Protein AF-A4A8K7-F1 (afdb_monomer_lite)

Organism: NCBI:txid314285

Structure (mmCIF, N/CA/C/O backbone):
data_AF-A4A8K7-F1
#
_entry.id   AF-A4A8K7-F1
#
loop_
_atom_site.group_PDB
_atom_site.id
_atom_site.type_symbol
_atom_site.label_atom_id
_atom_site.label_alt_id
_atom_site.label_comp_id
_atom_site.label_asym_id
_atom_site.label_entity_id
_atom_site.label_seq_id
_atom_site.pdbx_PDB_ins_code
_atom_site.Cartn_x
_atom_site.Cartn_y
_atom_site.Cartn_z
_atom_site.occupancy
_atom_site.B_iso_or_equiv
_atom_site.auth_seq_id
_atom_site.auth_comp_id
_atom_site.auth_asym_id
_atom_site.auth_atom_id
_atom_site.pdbx_PDB_model_num
ATOM 1 N N . MET A 1 1 ? -56.439 14.552 58.266 1.00 41.25 1 MET A N 1
ATOM 2 C CA . MET A 1 1 ? -55.260 13.662 58.185 1.00 41.25 1 MET A CA 1
ATOM 3 C C . MET A 1 1 ? -55.023 13.339 56.718 1.00 41.25 1 MET A C 1
ATOM 5 O O . MET A 1 1 ? -55.817 12.608 56.143 1.00 41.25 1 MET A O 1
ATOM 9 N N . ALA A 1 2 ? -54.026 13.965 56.089 1.00 43.59 2 ALA A N 1
ATOM 10 C CA . ALA A 1 2 ? -53.735 13.805 54.664 1.00 43.59 2 ALA A CA 1
ATOM 11 C C . ALA A 1 2 ? -52.430 13.012 54.497 1.00 43.59 2 ALA A C 1
ATOM 13 O O . ALA A 1 2 ? -51.385 13.433 54.987 1.00 43.59 2 ALA A O 1
ATOM 14 N N . ASN A 1 3 ? -52.514 11.851 53.843 1.00 47.25 3 ASN A N 1
ATOM 15 C CA . ASN A 1 3 ? -51.380 10.969 53.574 1.00 47.25 3 ASN A CA 1
ATOM 16 C C . ASN A 1 3 ? -50.690 11.386 52.268 1.00 47.25 3 ASN A C 1
ATOM 18 O O . ASN A 1 3 ? -51.244 11.218 51.182 1.00 47.25 3 ASN A O 1
ATOM 22 N N . LEU A 1 4 ? -49.475 11.924 52.384 1.00 50.50 4 LEU A N 1
ATOM 23 C CA . LEU A 1 4 ? -48.641 12.357 51.265 1.00 50.50 4 LEU A CA 1
ATOM 24 C C . LEU A 1 4 ? -47.846 11.157 50.716 1.00 50.50 4 LEU A C 1
ATOM 26 O O . LEU A 1 4 ? -46.855 10.729 51.309 1.00 50.50 4 LEU A O 1
ATOM 30 N N . LYS A 1 5 ? -48.291 10.593 49.587 1.00 54.66 5 LYS A N 1
ATOM 31 C CA . LYS A 1 5 ? -47.569 9.541 48.853 1.00 54.66 5 LYS A CA 1
ATOM 32 C C . LYS A 1 5 ? -46.371 10.161 48.125 1.00 54.66 5 LYS A C 1
ATOM 34 O O . LYS A 1 5 ? -46.551 10.965 47.217 1.00 54.66 5 LYS A O 1
ATOM 39 N N . LYS A 1 6 ? -45.151 9.793 48.524 1.00 53.41 6 LYS A N 1
ATOM 40 C CA . LYS A 1 6 ? -43.908 10.208 47.854 1.00 53.41 6 LYS A CA 1
ATOM 41 C C . LYS A 1 6 ? -43.631 9.279 46.666 1.00 53.41 6 LYS A C 1
ATOM 43 O O . LYS A 1 6 ? -43.254 8.128 46.866 1.00 53.41 6 LYS A O 1
ATOM 48 N N . CYS A 1 7 ? -43.822 9.774 45.445 1.00 50.28 7 CYS A N 1
ATOM 49 C CA . CYS A 1 7 ? -43.337 9.132 44.222 1.00 50.28 7 CYS A CA 1
ATOM 50 C C . CYS A 1 7 ? -41.832 9.396 44.077 1.00 50.28 7 CYS A C 1
ATOM 52 O O . CYS A 1 7 ? -41.423 10.537 43.879 1.00 50.28 7 CYS A O 1
ATOM 54 N N . PHE A 1 8 ? -41.013 8.350 44.175 1.00 51.91 8 PHE A N 1
ATOM 55 C CA . PHE A 1 8 ? -39.606 8.405 43.781 1.00 51.91 8 PHE A CA 1
ATOM 56 C C . PHE A 1 8 ? -39.512 8.258 42.259 1.00 51.91 8 PHE A C 1
ATOM 58 O O . PHE A 1 8 ? -39.829 7.204 41.711 1.00 51.91 8 PHE A O 1
ATOM 65 N N . ILE A 1 9 ? -39.086 9.324 41.582 1.00 52.59 9 ILE A N 1
ATOM 66 C CA . ILE A 1 9 ? -38.720 9.303 40.164 1.00 52.59 9 ILE A CA 1
ATOM 67 C C . ILE A 1 9 ? -37.257 8.854 40.097 1.00 52.59 9 ILE A C 1
ATOM 69 O O . ILE A 1 9 ? -36.359 9.588 40.502 1.00 52.59 9 ILE A O 1
ATOM 73 N N . ALA A 1 10 ? -37.018 7.627 39.635 1.00 52.53 10 ALA A N 1
ATOM 74 C CA . ALA A 1 10 ? -35.676 7.133 39.350 1.00 52.53 10 ALA A CA 1
ATOM 75 C C . ALA A 1 10 ? -35.233 7.672 37.981 1.00 52.53 10 ALA A C 1
ATOM 77 O O . ALA A 1 10 ? -35.655 7.169 36.942 1.00 52.53 10 ALA A O 1
ATOM 78 N N . GLY A 1 11 ? -34.415 8.725 37.987 1.00 52.91 11 GLY A N 1
ATOM 79 C CA . GLY A 1 11 ? -33.759 9.237 36.786 1.00 52.91 11 GLY A CA 1
ATOM 80 C C . GLY A 1 11 ? -32.643 8.290 36.350 1.00 52.91 11 GLY A C 1
ATOM 81 O O . GLY A 1 11 ? -31.626 8.174 37.031 1.00 52.91 11 GLY A O 1
ATOM 82 N N . ALA A 1 12 ? -32.838 7.597 35.231 1.00 57.53 12 ALA A N 1
ATOM 83 C CA . ALA A 1 12 ? -31.783 6.839 34.577 1.00 57.53 12 ALA A CA 1
ATOM 84 C C . ALA A 1 12 ? -30.870 7.819 33.823 1.00 57.53 12 ALA A C 1
ATOM 86 O O . ALA A 1 12 ? -31.235 8.328 32.766 1.00 57.53 12 ALA A O 1
ATOM 87 N N . CYS A 1 13 ? -29.690 8.107 34.376 1.00 53.81 13 CYS A N 1
ATOM 88 C CA . CYS A 1 13 ? -28.628 8.779 33.632 1.00 53.81 13 CYS A CA 1
ATOM 89 C C . CYS A 1 13 ? -28.093 7.813 32.568 1.00 53.81 13 CYS A C 1
ATOM 91 O O . CYS A 1 13 ? -27.304 6.920 32.878 1.00 53.81 13 CYS A O 1
ATOM 93 N N . ALA A 1 14 ? -28.531 7.983 31.322 1.00 51.81 14 ALA A N 1
ATOM 94 C CA . ALA A 1 14 ? -27.892 7.372 30.166 1.00 51.81 14 ALA A CA 1
ATOM 95 C C . ALA A 1 14 ? -26.539 8.063 29.949 1.00 51.81 14 ALA A C 1
ATOM 97 O O . ALA A 1 14 ? -26.458 9.130 29.345 1.00 51.81 14 ALA A O 1
ATOM 98 N N . VAL A 1 15 ? -25.473 7.484 30.500 1.00 57.94 15 VAL A N 1
ATOM 99 C CA . VAL A 1 15 ? -24.105 7.867 30.145 1.00 57.94 15 VAL A CA 1
ATOM 100 C C . VAL A 1 15 ? -23.829 7.235 28.786 1.00 57.94 15 VAL A C 1
ATOM 102 O O . VAL A 1 15 ? -23.498 6.054 28.702 1.00 57.94 15 VAL A O 1
ATOM 105 N N . ALA A 1 16 ? -24.039 8.001 27.717 1.00 51.84 16 ALA A N 1
ATOM 106 C CA . ALA A 1 16 ? -23.548 7.646 26.395 1.00 51.84 16 ALA A CA 1
ATOM 107 C C . ALA A 1 16 ? -22.018 7.732 26.444 1.00 51.84 16 ALA A C 1
ATOM 109 O O . ALA A 1 16 ? -21.439 8.813 26.365 1.00 51.84 16 ALA A O 1
ATOM 110 N N . LEU A 1 17 ? -21.367 6.592 26.671 1.00 55.19 17 LEU A N 1
ATOM 111 C CA . LEU A 1 17 ? -19.928 6.465 26.506 1.00 55.19 17 LEU A CA 1
ATOM 112 C C . LEU A 1 17 ? -19.651 6.526 25.003 1.00 55.19 17 LEU A C 1
ATOM 114 O O . LEU A 1 17 ? -19.737 5.520 24.304 1.00 55.19 17 LEU A O 1
ATOM 118 N N . SER A 1 18 ? -19.368 7.725 24.498 1.00 48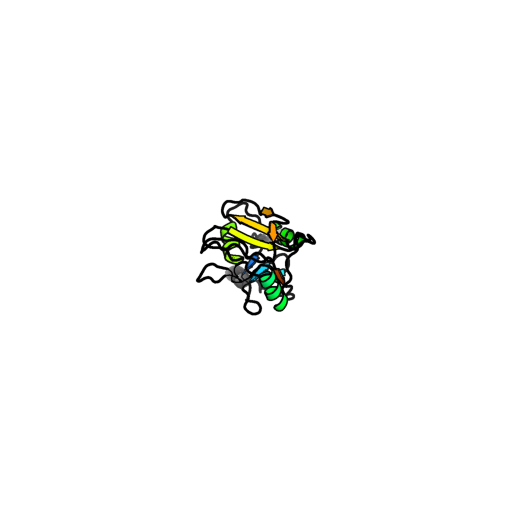.50 18 SER A N 1
ATOM 119 C CA . SER A 1 18 ? -18.718 7.900 23.206 1.00 48.50 18 SER A CA 1
ATOM 120 C C . SER A 1 18 ? -17.276 7.430 23.366 1.00 48.50 18 SER A C 1
ATOM 122 O O . SER A 1 18 ? -16.387 8.212 23.703 1.00 48.50 18 SER A O 1
ATOM 124 N N . PHE A 1 19 ? -17.058 6.127 23.214 1.00 53.38 19 PHE A N 1
ATOM 125 C CA . PHE A 1 19 ? -15.723 5.613 22.961 1.00 53.38 19 PHE A CA 1
ATOM 126 C C . PHE A 1 19 ? -15.304 6.204 21.619 1.00 53.38 19 PHE A C 1
ATOM 128 O O . PHE A 1 19 ? -15.932 5.914 20.602 1.00 53.38 19 PHE A O 1
ATOM 135 N N . GLY A 1 20 ? -14.321 7.106 21.630 1.00 49.19 20 GLY A N 1
ATOM 136 C CA . GLY A 1 20 ? -13.695 7.534 20.389 1.00 49.19 20 GLY A CA 1
ATOM 137 C C . GLY A 1 20 ? -13.163 6.279 19.717 1.00 49.19 20 GLY A C 1
ATOM 138 O O . GLY A 1 20 ? -12.356 5.573 20.323 1.00 49.19 20 GLY A O 1
ATOM 139 N N . GLN A 1 21 ? -13.672 5.959 18.528 1.00 49.88 21 GLN A N 1
ATOM 140 C CA . GLN A 1 21 ? -13.025 4.968 17.684 1.00 49.88 21 GLN A CA 1
ATOM 141 C C . GLN A 1 21 ? -11.588 5.452 17.508 1.00 49.88 21 GLN A C 1
ATOM 143 O O . GLN A 1 21 ? -11.353 6.559 17.022 1.00 49.88 21 GLN A O 1
ATOM 148 N N . ALA A 1 22 ? -10.630 4.666 17.992 1.00 51.88 22 ALA A N 1
ATOM 149 C CA . ALA A 1 22 ? -9.293 4.761 17.451 1.00 51.88 22 ALA A CA 1
ATOM 150 C C . ALA A 1 22 ? -9.459 4.342 15.989 1.00 51.88 22 ALA A C 1
ATOM 152 O O . ALA A 1 22 ? -9.685 3.168 15.720 1.00 51.88 22 ALA A O 1
ATOM 153 N N . ASN A 1 23 ? -9.498 5.318 15.083 1.00 57.47 23 ASN A N 1
ATOM 154 C CA . ASN A 1 23 ? -9.540 5.063 13.650 1.00 57.47 23 ASN A CA 1
ATOM 155 C C . ASN A 1 23 ? -8.148 4.570 13.250 1.00 57.47 23 ASN A C 1
ATOM 157 O O . ASN A 1 23 ? -7.325 5.350 12.778 1.00 57.47 23 ASN A O 1
ATOM 161 N N . ALA A 1 24 ? -7.861 3.296 13.509 1.00 61.19 24 ALA A N 1
ATOM 162 C CA . ALA A 1 24 ? -6.937 2.588 12.648 1.00 61.19 24 ALA A CA 1
ATOM 163 C C . ALA A 1 24 ? -7.692 2.452 11.319 1.00 61.19 24 ALA A C 1
ATOM 165 O O . ALA A 1 24 ? -8.680 1.739 11.250 1.00 61.19 24 ALA A O 1
ATOM 166 N N . GLY A 1 25 ? -7.352 3.269 10.318 1.00 88.75 25 GLY A N 1
ATOM 167 C CA . GLY A 1 25 ? -7.971 3.144 8.990 1.00 88.75 25 GLY A CA 1
ATOM 168 C C . GLY A 1 25 ? -7.565 1.841 8.299 1.00 88.75 25 GLY A C 1
ATOM 169 O O . GLY A 1 25 ? -8.258 1.374 7.405 1.00 88.75 25 GLY A O 1
ATOM 170 N N . ILE A 1 26 ? -6.462 1.247 8.759 1.00 94.62 26 ILE A N 1
ATOM 171 C CA . ILE A 1 26 ? -5.889 0.002 8.268 1.00 94.62 26 ILE A CA 1
ATOM 172 C C . ILE A 1 26 ? -5.461 -0.900 9.428 1.00 94.62 26 ILE A C 1
ATOM 174 O O . ILE A 1 26 ? -5.099 -0.402 10.500 1.00 94.62 26 ILE A O 1
ATOM 178 N N . ILE A 1 27 ? -5.463 -2.209 9.189 1.00 94.25 27 ILE A N 1
ATOM 179 C CA . ILE A 1 27 ? -4.952 -3.250 10.092 1.00 94.25 27 ILE A CA 1
ATOM 180 C C . ILE A 1 27 ? -4.250 -4.346 9.286 1.00 94.25 27 ILE A C 1
ATOM 182 O O . ILE A 1 27 ? -4.633 -4.579 8.142 1.00 94.25 27 ILE A O 1
ATOM 186 N N . ASP A 1 28 ? -3.304 -5.066 9.890 1.00 95.31 28 ASP A N 1
ATOM 187 C CA . ASP A 1 28 ? -2.742 -6.280 9.279 1.00 95.31 28 ASP A CA 1
ATOM 188 C C . ASP A 1 28 ? -3.856 -7.294 8.971 1.00 95.31 28 ASP A C 1
ATOM 190 O O . ASP A 1 28 ? -4.820 -7.454 9.736 1.00 95.31 28 ASP A O 1
ATOM 194 N N . SER A 1 29 ? -3.721 -7.982 7.844 1.00 93.94 29 SER A N 1
ATOM 195 C CA . SER A 1 29 ? -4.661 -8.974 7.324 1.00 93.94 29 SER A CA 1
ATOM 196 C C . SER A 1 29 ? -3.990 -10.347 7.213 1.00 93.94 29 SER A C 1
ATOM 198 O O . SER A 1 29 ? -2.773 -10.473 7.262 1.00 93.94 29 SER A O 1
ATOM 200 N N . ASP A 1 30 ? -4.800 -11.402 7.087 1.00 94.56 30 ASP A N 1
ATOM 201 C CA . ASP A 1 30 ? -4.282 -12.731 6.750 1.00 94.56 30 ASP A CA 1
ATOM 202 C C . ASP A 1 30 ? -3.656 -12.709 5.350 1.00 94.56 30 ASP A C 1
ATOM 204 O O . ASP A 1 30 ? -4.257 -12.152 4.425 1.00 94.56 30 ASP A O 1
ATOM 208 N N . ASP A 1 31 ? -2.534 -13.409 5.174 1.00 95.38 31 ASP A N 1
ATOM 209 C CA . ASP A 1 31 ? -1.899 -13.582 3.869 1.00 95.38 31 ASP A CA 1
ATOM 210 C C . ASP A 1 31 ? -2.873 -14.121 2.811 1.00 95.38 31 ASP A C 1
ATOM 212 O O . ASP A 1 31 ? -3.724 -14.990 3.060 1.00 95.38 31 ASP A O 1
ATOM 216 N N . VAL A 1 32 ? -2.688 -13.661 1.578 1.00 94.31 32 VAL A N 1
ATOM 217 C CA . VAL A 1 32 ? -3.478 -14.072 0.419 1.00 94.31 32 VAL A CA 1
ATOM 218 C C . VAL A 1 32 ? -2.539 -14.727 -0.576 1.00 94.31 32 VAL A C 1
ATOM 220 O O . VAL A 1 32 ? -1.699 -14.076 -1.180 1.00 94.31 32 VAL A O 1
ATOM 223 N N . ASN A 1 33 ? -2.665 -16.046 -0.719 1.00 92.88 33 ASN A N 1
ATOM 224 C CA . ASN A 1 33 ? -1.840 -16.854 -1.623 1.00 92.88 33 ASN A CA 1
ATOM 225 C C . ASN A 1 33 ? -0.318 -16.684 -1.419 1.00 92.88 33 ASN A C 1
ATOM 227 O O . ASN A 1 33 ? 0.465 -16.873 -2.342 1.00 92.88 33 ASN A O 1
ATOM 231 N N . GLY A 1 34 ? 0.103 -16.395 -0.183 1.00 92.38 34 GLY A N 1
ATOM 232 C CA . GLY A 1 34 ? 1.511 -16.214 0.176 1.00 92.38 34 GLY A CA 1
ATOM 233 C C . GLY A 1 34 ? 2.009 -14.771 0.100 1.00 92.38 34 GLY A C 1
ATOM 234 O O . GLY A 1 34 ? 3.189 -14.558 0.350 1.00 92.38 34 GLY A O 1
ATOM 235 N N . PHE A 1 35 ? 1.128 -13.818 -0.210 1.00 94.75 35 PHE A N 1
ATOM 236 C CA . PHE A 1 35 ? 1.391 -12.391 -0.071 1.00 94.75 35 PHE A CA 1
ATOM 237 C C . PHE A 1 35 ? 0.890 -11.873 1.278 1.00 94.75 35 PHE A C 1
ATOM 239 O O . PHE A 1 35 ? -0.269 -12.113 1.627 1.00 94.75 35 PHE A O 1
ATOM 246 N N . GLU A 1 36 ? 1.742 -11.146 1.996 1.00 95.19 36 GLU A N 1
ATOM 247 C CA . GLU A 1 36 ? 1.383 -10.370 3.187 1.00 95.19 36 GLU A CA 1
ATOM 248 C C . GLU A 1 36 ? 0.451 -9.215 2.777 1.00 95.19 36 GLU A C 1
ATOM 250 O O . GLU A 1 36 ? 0.521 -8.696 1.656 1.00 95.19 36 GLU A O 1
ATOM 255 N N . THR A 1 37 ? -0.509 -8.868 3.633 1.00 96.25 37 THR A N 1
ATOM 256 C CA . THR A 1 37 ? -1.544 -7.886 3.286 1.00 96.25 37 THR A CA 1
ATOM 257 C C . THR A 1 37 ? -2.000 -7.078 4.487 1.00 96.25 37 THR A C 1
ATOM 259 O O . THR A 1 37 ? -2.000 -7.566 5.618 1.00 96.25 37 THR A O 1
ATOM 262 N N . PHE A 1 38 ? -2.590 -5.918 4.206 1.00 96.50 38 PHE A N 1
ATOM 263 C CA . PHE A 1 38 ? -3.364 -5.144 5.167 1.00 96.50 38 PHE A CA 1
ATOM 264 C C . PHE A 1 38 ? -4.798 -4.906 4.677 1.00 96.50 38 PHE A C 1
ATOM 266 O O . PHE A 1 38 ? -5.091 -4.838 3.484 1.00 96.50 38 PHE A O 1
ATOM 273 N N . LEU A 1 39 ? -5.742 -4.795 5.608 1.00 95.31 39 LEU A N 1
ATOM 274 C CA . LEU A 1 39 ? -7.137 -4.456 5.340 1.00 95.31 39 LEU A CA 1
ATOM 275 C C . LEU A 1 39 ? -7.352 -2.961 5.564 1.00 95.31 39 LEU A C 1
ATOM 277 O O . LEU A 1 39 ? -7.106 -2.466 6.660 1.00 95.31 39 LEU A O 1
ATOM 281 N N . ASP A 1 40 ? -7.895 -2.272 4.565 1.00 94.88 40 ASP A N 1
ATOM 282 C CA . ASP A 1 40 ? -8.514 -0.959 4.737 1.00 94.88 40 ASP A CA 1
ATOM 283 C C . ASP A 1 40 ? -9.926 -1.143 5.313 1.00 94.88 40 ASP A C 1
ATOM 285 O O . ASP A 1 40 ? -10.844 -1.617 4.636 1.00 94.88 40 ASP A O 1
ATOM 289 N N . GLU A 1 41 ? -10.109 -0.777 6.584 1.00 91.62 41 GLU A N 1
ATOM 290 C CA . GLU A 1 41 ? -11.377 -0.952 7.303 1.00 91.62 41 GLU A CA 1
ATOM 291 C C . GLU A 1 41 ? -12.481 0.003 6.810 1.00 91.62 41 GLU A C 1
ATOM 293 O O . GLU A 1 41 ? -13.659 -0.200 7.123 1.00 91.62 41 GLU A O 1
ATOM 298 N N . ILE A 1 42 ? -12.132 1.039 6.039 1.00 90.31 42 ILE A N 1
ATOM 299 C CA . ILE A 1 42 ? -13.080 2.020 5.500 1.00 90.31 42 ILE A CA 1
ATOM 300 C C . ILE A 1 42 ? -13.677 1.514 4.189 1.00 90.31 42 ILE A C 1
ATOM 302 O O . ILE A 1 42 ? -14.899 1.568 4.013 1.00 90.31 42 ILE A O 1
ATOM 306 N N . THR A 1 43 ? -12.839 1.021 3.276 1.00 91.44 43 THR A N 1
ATOM 307 C CA . THR A 1 43 ? -13.289 0.538 1.958 1.00 91.44 43 THR A CA 1
ATOM 308 C C . THR A 1 43 ? -13.582 -0.962 1.930 1.00 91.44 43 THR A C 1
ATOM 310 O O . THR A 1 43 ? -14.298 -1.432 1.043 1.00 91.44 43 THR A O 1
ATOM 313 N N . GLY A 1 44 ? -13.062 -1.720 2.900 1.00 91.81 44 GLY A N 1
ATOM 314 C CA . GLY A 1 44 ? -13.126 -3.180 2.930 1.00 91.81 44 GLY A CA 1
ATOM 315 C C . GLY A 1 44 ? -12.208 -3.854 1.905 1.00 91.81 44 GLY A C 1
ATOM 316 O O . GLY A 1 44 ? -12.394 -5.038 1.616 1.00 91.81 44 GLY A O 1
ATOM 317 N N . LEU A 1 45 ? -11.264 -3.113 1.317 1.00 95.19 45 LEU A N 1
ATOM 318 C CA . LEU A 1 45 ? -10.284 -3.639 0.372 1.00 95.19 45 LEU A CA 1
ATOM 319 C C . LEU A 1 45 ? -9.080 -4.219 1.115 1.00 95.19 45 LEU A C 1
ATOM 321 O O . LEU A 1 45 ? -8.573 -3.620 2.062 1.00 95.19 45 LEU A O 1
ATOM 325 N N . THR A 1 46 ? -8.609 -5.375 0.655 1.00 96.56 46 THR A N 1
ATOM 326 C CA . THR A 1 46 ? -7.348 -5.964 1.111 1.00 96.56 46 THR A CA 1
ATOM 327 C C . THR A 1 46 ? -6.243 -5.498 0.177 1.00 96.56 46 THR A C 1
ATOM 329 O O . THR A 1 46 ? -6.338 -5.710 -1.028 1.00 96.56 46 THR A O 1
ATOM 332 N N . TRP A 1 47 ? -5.218 -4.865 0.717 1.00 97.38 47 TRP A N 1
ATOM 333 C CA . TRP A 1 47 ? -4.079 -4.317 -0.005 1.00 97.38 47 TRP A CA 1
ATOM 334 C C . TRP A 1 47 ? -2.855 -5.198 0.198 1.00 97.38 47 TRP A C 1
ATOM 336 O O . TRP A 1 47 ? -2.698 -5.786 1.264 1.00 97.38 47 TRP A O 1
ATOM 346 N N . LEU A 1 48 ? -2.003 -5.294 -0.820 1.00 96.81 48 LEU A N 1
ATOM 347 C CA . LEU A 1 48 ? -0.686 -5.901 -0.656 1.00 96.81 48 LEU A CA 1
ATOM 348 C C . LEU A 1 48 ? 0.165 -5.053 0.283 1.00 96.81 48 LEU A C 1
ATOM 350 O O . LEU A 1 48 ? 0.209 -3.827 0.137 1.00 96.81 48 LEU A O 1
ATOM 354 N N . ASP A 1 49 ? 0.900 -5.720 1.166 1.00 95.38 49 ASP A N 1
ATOM 355 C CA . ASP A 1 49 ? 2.031 -5.085 1.826 1.00 95.38 49 ASP A CA 1
ATOM 356 C C . ASP A 1 49 ? 3.080 -4.726 0.772 1.00 95.38 49 ASP A C 1
ATOM 358 O O . ASP A 1 49 ? 3.311 -5.436 -0.218 1.00 95.38 49 ASP A O 1
ATOM 362 N N . LEU A 1 50 ? 3.702 -3.575 0.967 1.00 92.44 50 LEU A N 1
ATOM 363 C CA . LEU A 1 50 ? 4.643 -2.988 0.033 1.00 92.44 50 LEU A CA 1
ATOM 364 C C . LEU A 1 50 ? 5.958 -3.753 -0.002 1.00 92.44 50 LEU A C 1
ATOM 366 O O . LEU A 1 50 ? 6.681 -3.621 -0.982 1.00 92.44 50 LEU A O 1
ATOM 370 N N . ASP A 1 51 ? 6.277 -4.546 1.017 1.00 88.12 51 ASP A N 1
ATOM 371 C CA . ASP A 1 51 ? 7.530 -5.286 1.130 1.00 88.12 51 ASP A CA 1
ATOM 372 C C . ASP A 1 51 ? 7.475 -6.733 0.585 1.00 88.12 51 ASP A C 1
ATOM 374 O O . ASP A 1 51 ? 8.502 -7.412 0.523 1.00 88.12 51 ASP A O 1
ATOM 378 N N . ASN A 1 52 ? 6.328 -7.172 0.054 1.00 88.88 52 ASN A N 1
ATOM 379 C CA . ASN A 1 52 ? 6.116 -8.517 -0.505 1.00 88.88 52 ASN A CA 1
ATOM 380 C C . ASN A 1 52 ? 7.134 -8.970 -1.565 1.00 88.88 52 ASN A C 1
ATOM 382 O O . ASN A 1 52 ? 7.423 -10.158 -1.710 1.00 88.88 52 ASN A O 1
ATOM 386 N N . PHE A 1 53 ? 7.654 -8.033 -2.356 1.00 86.38 53 PHE A N 1
ATOM 387 C CA . PHE A 1 53 ? 8.567 -8.336 -3.462 1.00 86.38 53 PHE A CA 1
ATOM 388 C C . PHE A 1 53 ? 10.043 -8.178 -3.085 1.00 86.38 53 PHE A C 1
ATOM 390 O O . PHE A 1 53 ? 10.920 -8.247 -3.952 1.00 86.38 53 PHE A O 1
ATOM 397 N N . PHE A 1 54 ? 10.332 -7.981 -1.797 1.00 80.69 54 PHE A N 1
ATOM 398 C CA . PHE A 1 54 ? 11.686 -7.802 -1.303 1.00 80.69 54 PHE A CA 1
ATOM 399 C C . PHE A 1 54 ? 12.244 -9.079 -0.694 1.00 80.69 54 PHE A C 1
ATOM 401 O O . PHE A 1 54 ? 11.626 -9.758 0.122 1.00 80.69 54 PHE A O 1
ATOM 408 N N . ASP A 1 55 ? 13.498 -9.365 -1.030 1.00 74.19 55 ASP A N 1
ATOM 409 C CA . ASP A 1 55 ? 14.282 -10.308 -0.253 1.00 74.19 55 ASP A CA 1
ATOM 410 C C . ASP A 1 55 ? 14.809 -9.603 1.003 1.00 74.19 55 ASP A C 1
ATOM 412 O O . ASP A 1 55 ? 15.747 -8.806 0.935 1.00 74.19 55 ASP A O 1
ATOM 416 N N . SER A 1 56 ? 14.238 -9.922 2.164 1.00 67.50 56 SER A N 1
ATOM 417 C CA . SER A 1 56 ? 14.664 -9.375 3.461 1.00 67.50 56 SER A CA 1
ATOM 418 C C . SER A 1 56 ? 16.131 -9.671 3.809 1.00 67.50 56 SER A C 1
ATOM 420 O O . SER A 1 56 ? 16.729 -8.951 4.610 1.00 67.50 56 SER A O 1
ATOM 422 N N . ALA A 1 57 ? 16.755 -10.685 3.195 1.00 67.88 57 ALA A N 1
ATOM 423 C CA . ALA A 1 57 ? 18.159 -11.013 3.424 1.00 67.88 57 ALA A CA 1
ATOM 424 C C . ALA A 1 57 ? 19.123 -10.107 2.646 1.00 67.88 57 ALA A C 1
ATOM 426 O O . ALA A 1 57 ? 20.242 -9.862 3.107 1.00 67.88 57 ALA A O 1
ATOM 427 N N . THR A 1 58 ? 18.721 -9.628 1.466 1.00 67.56 58 THR A N 1
ATOM 428 C CA . THR A 1 58 ? 19.572 -8.798 0.597 1.00 67.56 58 THR A CA 1
ATOM 429 C C . THR A 1 58 ? 19.108 -7.348 0.501 1.00 67.56 58 THR A C 1
ATOM 431 O O . THR A 1 58 ? 19.899 -6.481 0.130 1.00 67.56 58 THR A O 1
ATOM 434 N N . GLY A 1 59 ? 17.859 -7.071 0.876 1.00 64.56 59 GLY A N 1
ATOM 435 C CA . GLY A 1 59 ? 17.206 -5.778 0.717 1.00 64.56 59 GLY A CA 1
ATOM 436 C C . GLY A 1 59 ? 17.074 -5.354 -0.742 1.00 64.56 59 GLY A C 1
ATOM 437 O O . GLY A 1 59 ? 17.081 -4.159 -1.021 1.00 64.56 59 GLY A O 1
ATOM 438 N N . ILE A 1 60 ? 17.025 -6.321 -1.661 1.00 65.69 60 ILE A N 1
ATOM 439 C CA . ILE A 1 60 ? 16.931 -6.103 -3.103 1.00 65.69 60 ILE A CA 1
ATOM 440 C C . ILE A 1 60 ? 15.651 -6.783 -3.591 1.00 65.69 60 ILE A C 1
ATOM 442 O O . ILE A 1 60 ? 15.418 -7.956 -3.299 1.00 65.69 60 ILE A O 1
ATOM 446 N N . SER A 1 61 ? 14.831 -6.056 -4.350 1.00 70.38 61 SER A N 1
ATOM 447 C CA . SER A 1 61 ? 13.764 -6.684 -5.131 1.00 70.38 61 SER A CA 1
ATOM 448 C C . SER A 1 61 ? 14.384 -7.410 -6.322 1.00 70.38 61 SER A C 1
ATOM 450 O O . SER A 1 61 ? 15.156 -6.826 -7.088 1.00 70.38 61 SER A O 1
ATOM 452 N N . ALA A 1 62 ? 14.036 -8.683 -6.494 1.00 69.62 62 ALA A N 1
ATOM 453 C CA . ALA A 1 62 ? 14.397 -9.442 -7.691 1.00 69.62 62 ALA A CA 1
ATOM 454 C C . ALA A 1 62 ? 13.473 -9.142 -8.886 1.00 69.62 62 ALA A C 1
ATOM 456 O O . ALA A 1 62 ? 13.740 -9.640 -9.977 1.00 69.62 62 ALA A O 1
ATOM 457 N N . PHE A 1 63 ? 12.414 -8.354 -8.670 1.00 81.50 63 PHE A N 1
ATOM 458 C CA . PHE A 1 63 ? 11.338 -8.109 -9.623 1.00 81.50 63 PHE A CA 1
ATOM 459 C C . PHE A 1 63 ? 11.377 -6.669 -10.151 1.00 81.50 63 PHE A C 1
ATOM 461 O O . PHE A 1 63 ? 11.548 -5.714 -9.380 1.00 81.50 63 PHE A O 1
ATOM 468 N N . THR A 1 64 ? 11.175 -6.503 -11.459 1.00 85.12 64 THR A N 1
ATOM 469 C CA . THR A 1 64 ? 10.758 -5.217 -12.044 1.00 85.12 64 THR A CA 1
ATOM 470 C C . THR A 1 64 ? 9.307 -4.910 -11.657 1.00 85.12 64 THR A C 1
ATOM 472 O O . THR A 1 64 ? 8.554 -5.840 -11.361 1.00 85.12 64 THR A O 1
ATOM 475 N N . PRO A 1 65 ? 8.855 -3.643 -11.707 1.00 86.44 65 PRO A N 1
ATOM 476 C CA . PRO A 1 65 ? 7.441 -3.328 -11.512 1.00 86.44 65 PRO A CA 1
ATOM 477 C C . PRO A 1 65 ? 6.506 -4.146 -12.417 1.00 86.44 65 PRO A C 1
ATOM 479 O O . PRO A 1 65 ? 5.479 -4.623 -11.951 1.00 86.44 65 PRO A O 1
ATOM 482 N N . ALA A 1 66 ? 6.872 -4.394 -13.681 1.00 89.06 66 ALA A N 1
ATOM 483 C CA . ALA A 1 66 ? 6.082 -5.249 -14.571 1.00 89.06 66 ALA A CA 1
ATOM 484 C C . ALA A 1 66 ? 5.950 -6.697 -14.056 1.00 89.06 66 ALA A C 1
ATOM 486 O O . ALA A 1 66 ? 4.876 -7.291 -14.150 1.00 89.06 66 ALA A O 1
ATOM 487 N N . GLU A 1 67 ? 7.020 -7.270 -13.497 1.00 90.81 67 GLU A N 1
ATOM 488 C CA . GLU A 1 67 ? 6.985 -8.621 -12.928 1.00 90.81 67 GLU A CA 1
ATOM 489 C C . GLU A 1 67 ? 6.199 -8.664 -11.606 1.00 90.81 67 GLU A C 1
ATOM 491 O O . GLU A 1 67 ? 5.494 -9.640 -11.358 1.00 90.81 67 GLU A O 1
ATOM 496 N N . GLN A 1 68 ? 6.259 -7.604 -10.790 1.00 91.38 68 GLN A N 1
ATOM 497 C CA . GLN A 1 68 ? 5.429 -7.470 -9.585 1.00 91.38 68 GLN A CA 1
ATOM 498 C C . GLN A 1 68 ? 3.942 -7.398 -9.930 1.00 91.38 68 GLN A C 1
ATOM 500 O O . GLN A 1 68 ? 3.138 -8.100 -9.323 1.00 91.38 68 GLN A O 1
ATOM 505 N N . ILE A 1 69 ? 3.583 -6.585 -10.931 1.00 93.19 69 ILE A N 1
ATOM 506 C CA . ILE A 1 69 ? 2.208 -6.469 -11.430 1.00 93.19 69 ILE A CA 1
ATOM 507 C C . ILE A 1 69 ? 1.716 -7.835 -11.902 1.00 93.19 69 ILE A C 1
ATOM 509 O O . ILE A 1 69 ? 0.665 -8.285 -11.458 1.00 93.19 69 ILE A O 1
ATOM 513 N N . ALA A 1 70 ? 2.498 -8.529 -12.735 1.00 94.44 70 ALA A N 1
ATOM 514 C CA . ALA A 1 70 ? 2.124 -9.849 -13.233 1.00 94.44 70 ALA A CA 1
ATOM 515 C C . ALA A 1 70 ? 1.918 -10.870 -12.098 1.00 94.44 70 ALA A C 1
ATOM 517 O O . ALA A 1 70 ? 0.950 -11.627 -12.132 1.00 94.44 70 ALA A O 1
ATOM 518 N N . ALA A 1 71 ? 2.792 -10.871 -11.087 1.00 93.88 71 ALA A N 1
ATOM 519 C CA . ALA A 1 71 ? 2.671 -11.752 -9.927 1.00 93.88 71 ALA A CA 1
ATOM 520 C C . ALA A 1 71 ? 1.442 -11.417 -9.059 1.00 93.88 71 ALA A C 1
ATOM 522 O O . ALA A 1 71 ? 0.714 -12.316 -8.645 1.00 93.88 71 ALA A O 1
ATOM 523 N N . ALA A 1 72 ? 1.175 -10.131 -8.820 1.00 95.12 72 ALA A N 1
ATOM 524 C CA . ALA A 1 72 ? 0.003 -9.679 -8.074 1.00 95.12 72 ALA A CA 1
ATOM 525 C C . ALA A 1 72 ? -1.308 -10.030 -8.804 1.00 95.12 72 ALA A C 1
ATOM 527 O O . ALA A 1 72 ? -2.252 -10.541 -8.195 1.00 95.12 72 ALA A O 1
ATOM 528 N N . GLU A 1 73 ? -1.362 -9.795 -10.117 1.00 95.69 73 GLU A N 1
ATOM 529 C CA . GLU A 1 73 ? -2.521 -10.114 -10.955 1.00 95.69 73 GLU A CA 1
ATOM 530 C C . GLU A 1 73 ? -2.789 -11.623 -11.039 1.00 95.69 73 GLU A C 1
ATOM 532 O O . GLU A 1 73 ? -3.955 -12.031 -11.051 1.00 95.69 73 GLU A O 1
ATOM 537 N N . GLU A 1 74 ? -1.744 -12.462 -11.046 1.00 96.12 74 GLU A N 1
ATOM 538 C CA . GLU A 1 74 ? -1.879 -13.927 -10.999 1.00 96.12 74 GLU A CA 1
ATOM 539 C C . GLU A 1 74 ? -2.617 -14.392 -9.732 1.00 96.12 74 GLU A C 1
ATOM 541 O O . GLU A 1 74 ? -3.439 -15.309 -9.803 1.00 96.12 74 GLU A O 1
ATOM 546 N N . GLU A 1 75 ? -2.424 -13.692 -8.610 1.00 95.62 75 GLU A N 1
ATOM 547 C CA . GLU A 1 75 ? -3.122 -13.961 -7.349 1.00 95.62 75 GLU A CA 1
ATOM 548 C C . GLU A 1 75 ? -4.440 -13.193 -7.167 1.00 95.62 75 GLU A C 1
ATOM 550 O O . GLU A 1 75 ? -5.093 -13.289 -6.123 1.00 95.62 75 GLU A O 1
ATOM 555 N N . GLY A 1 76 ? -4.889 -12.473 -8.197 1.00 95.38 76 GLY A N 1
ATOM 556 C CA . GLY A 1 76 ? -6.183 -11.792 -8.209 1.00 95.38 76 GLY A CA 1
ATOM 557 C C . GLY A 1 76 ? -6.185 -10.404 -7.569 1.00 95.38 76 GLY A C 1
ATOM 558 O O . GLY A 1 76 ? -7.264 -9.869 -7.291 1.00 95.38 76 GLY A O 1
ATOM 559 N N . PHE A 1 77 ? -5.012 -9.807 -7.356 1.00 97.19 77 PHE A N 1
ATOM 560 C CA . PHE A 1 77 ? -4.902 -8.389 -7.035 1.00 97.19 77 PHE A CA 1
ATOM 561 C C . PHE A 1 77 ? -5.024 -7.535 -8.299 1.00 97.19 77 PHE A C 1
ATOM 563 O O . PHE A 1 77 ? -4.789 -7.976 -9.420 1.00 97.19 77 PHE A O 1
ATOM 570 N N . THR A 1 78 ? -5.439 -6.290 -8.115 1.00 96.94 78 THR A N 1
ATOM 571 C CA . THR A 1 78 ? -5.533 -5.266 -9.155 1.00 96.94 78 THR A CA 1
ATOM 572 C C . THR A 1 78 ? -4.643 -4.101 -8.756 1.00 96.94 78 THR A C 1
ATOM 574 O O . THR A 1 78 ? -4.742 -3.616 -7.627 1.00 96.94 78 THR A O 1
ATOM 577 N N . VAL A 1 79 ? -3.789 -3.644 -9.672 1.00 96.31 79 VAL A N 1
ATOM 578 C CA . VAL A 1 79 ? -2.967 -2.445 -9.463 1.00 96.31 79 VAL A CA 1
ATOM 579 C C . VAL A 1 79 ? -3.879 -1.246 -9.202 1.00 96.31 79 VAL A C 1
ATOM 581 O O . VAL A 1 79 ? -4.884 -1.048 -9.886 1.00 96.31 79 VAL A O 1
ATOM 584 N N . ALA A 1 80 ? -3.560 -0.463 -8.177 1.00 97.44 80 ALA A N 1
ATOM 585 C CA . ALA A 1 80 ? -4.351 0.693 -7.801 1.00 97.44 80 ALA A CA 1
ATOM 586 C C . ALA A 1 80 ? -4.219 1.804 -8.840 1.00 97.44 80 ALA A C 1
ATOM 588 O O . ALA A 1 80 ? -3.110 2.141 -9.245 1.00 97.44 80 ALA A O 1
ATOM 589 N N . SER A 1 81 ? -5.347 2.406 -9.221 1.00 96.69 81 SER A N 1
ATOM 590 C CA . SER A 1 81 ? -5.338 3.663 -9.968 1.00 96.69 81 SER A CA 1
ATOM 591 C C . SER A 1 81 ? -5.026 4.844 -9.045 1.00 96.69 81 SER A C 1
ATOM 593 O O . SER A 1 81 ? -5.191 4.727 -7.824 1.00 96.69 81 SER A O 1
ATOM 595 N N . THR A 1 82 ? -4.688 6.005 -9.616 1.00 96.19 82 THR A N 1
ATOM 596 C CA . THR A 1 82 ? -4.572 7.282 -8.882 1.00 96.19 82 THR A CA 1
ATOM 597 C C . THR A 1 82 ? -5.742 7.512 -7.922 1.00 96.19 82 THR A C 1
ATOM 599 O O . THR A 1 82 ? -5.537 7.783 -6.742 1.00 96.19 82 THR A O 1
ATOM 602 N N . GLU A 1 83 ? -6.986 7.350 -8.383 1.00 97.12 83 GLU A N 1
ATOM 603 C CA . GLU A 1 83 ? -8.158 7.621 -7.545 1.00 97.12 83 GLU A CA 1
ATOM 604 C C . GLU A 1 83 ? -8.254 6.658 -6.358 1.00 97.12 83 GLU A C 1
ATOM 606 O O . GLU A 1 83 ? -8.665 7.054 -5.267 1.00 97.12 83 GLU A O 1
ATOM 611 N N . LYS A 1 84 ? -7.879 5.389 -6.557 1.00 97.38 84 LYS A N 1
ATOM 612 C CA . LYS A 1 84 ? -7.932 4.375 -5.499 1.00 97.38 84 LYS A CA 1
ATOM 613 C C . LYS A 1 84 ? -6.877 4.604 -4.435 1.00 97.38 84 LYS A C 1
ATOM 615 O O . LYS A 1 84 ? -7.162 4.427 -3.251 1.00 97.38 84 LYS A O 1
ATOM 620 N N . ILE A 1 85 ? -5.683 5.023 -4.838 1.00 96.38 85 ILE A N 1
ATOM 621 C CA . ILE A 1 85 ? -4.638 5.338 -3.874 1.00 96.38 85 ILE A CA 1
ATOM 622 C C . ILE A 1 85 ? -4.908 6.650 -3.132 1.00 96.38 85 ILE A C 1
ATOM 624 O O . ILE A 1 85 ? -4.664 6.728 -1.930 1.00 96.38 85 ILE A O 1
ATOM 628 N N . GLU A 1 86 ? -5.488 7.654 -3.791 1.00 96.69 86 GLU A N 1
ATOM 629 C CA . GLU A 1 86 ? -5.940 8.879 -3.122 1.00 96.69 86 GLU A CA 1
ATOM 630 C C . GLU A 1 86 ? -7.057 8.597 -2.104 1.00 96.69 86 GLU A C 1
ATOM 632 O O . GLU A 1 86 ? -7.064 9.193 -1.025 1.00 96.69 86 GLU A O 1
ATOM 637 N N . GLU A 1 87 ? -7.973 7.668 -2.405 1.00 95.88 87 GLU A N 1
ATOM 638 C CA . GLU A 1 87 ? -9.011 7.210 -1.471 1.00 95.88 87 GLU A CA 1
ATOM 639 C C . GLU A 1 87 ? -8.395 6.570 -0.215 1.00 95.88 87 GLU A C 1
ATOM 641 O O . GLU A 1 87 ? -8.716 6.991 0.901 1.00 95.88 87 GLU A O 1
ATOM 646 N N . LEU A 1 88 ? -7.465 5.621 -0.391 1.00 96.56 88 LEU A N 1
ATOM 647 C CA . LEU A 1 88 ? -6.755 4.977 0.717 1.00 96.56 88 LEU A CA 1
ATOM 648 C C . LEU A 1 88 ? -5.967 6.004 1.541 1.00 96.56 88 LEU A C 1
ATOM 650 O O . LEU A 1 88 ? -6.206 6.170 2.737 1.00 96.56 88 LEU A O 1
ATOM 654 N N . LEU A 1 89 ? -5.030 6.715 0.910 1.00 96.31 89 LEU A N 1
ATOM 655 C CA . LEU A 1 89 ? -4.070 7.576 1.607 1.00 96.31 89 LEU A CA 1
ATOM 656 C C . LEU A 1 89 ? -4.723 8.847 2.169 1.00 96.31 89 LEU A C 1
ATOM 658 O O . LEU A 1 89 ? -4.293 9.362 3.204 1.00 96.31 89 LEU A O 1
ATOM 662 N N . GLY A 1 90 ? -5.816 9.317 1.560 1.00 95.00 90 GLY A N 1
ATOM 663 C CA . GLY A 1 90 ? -6.647 10.393 2.101 1.00 95.00 90 GLY A CA 1
ATOM 664 C C . GLY A 1 90 ? -7.320 10.026 3.427 1.00 95.00 90 GLY A C 1
ATOM 665 O O . GLY A 1 90 ? -7.613 10.910 4.237 1.00 95.00 90 GLY A O 1
ATOM 666 N N . SER A 1 91 ? -7.518 8.731 3.689 1.00 93.31 91 SER A N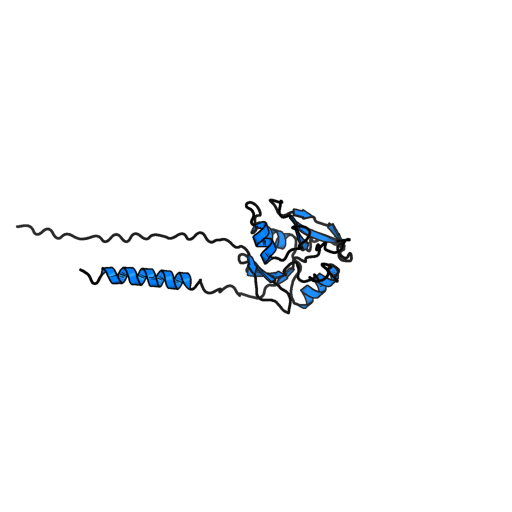 1
ATOM 667 C CA . SER A 1 91 ? -8.030 8.231 4.967 1.00 93.31 91 SER A CA 1
ATOM 668 C C . SER A 1 91 ? -6.947 8.054 6.044 1.00 93.31 91 SER A C 1
ATOM 670 O O . SER A 1 91 ? -7.270 7.881 7.223 1.00 93.31 91 SER A O 1
ATOM 672 N N . LEU A 1 92 ? -5.670 8.178 5.662 1.00 94.50 92 LEU A N 1
ATOM 673 C CA . LEU A 1 92 ? -4.496 7.895 6.489 1.00 94.50 92 LEU A CA 1
ATOM 674 C C . LEU A 1 92 ? -3.618 9.143 6.680 1.00 94.50 92 LEU A C 1
ATOM 676 O O . LEU A 1 92 ? -2.487 9.199 6.197 1.00 94.50 92 LEU A O 1
ATOM 680 N N . PRO A 1 93 ? -4.089 10.181 7.394 1.00 94.50 93 PRO A N 1
ATOM 681 C CA . PRO A 1 93 ? -3.325 11.413 7.564 1.00 94.50 93 PRO A CA 1
ATOM 682 C C . PRO A 1 93 ? -2.031 11.186 8.365 1.00 94.50 93 PRO A C 1
ATOM 684 O O . PRO A 1 93 ? -2.021 10.437 9.345 1.00 94.50 93 PRO A O 1
ATOM 687 N N . LEU A 1 94 ? -0.966 11.906 7.992 1.00 92.88 94 LEU A N 1
ATOM 688 C CA . LEU A 1 94 ? 0.369 11.857 8.617 1.00 92.88 94 LEU A CA 1
ATOM 689 C C . LEU A 1 94 ? 0.608 12.972 9.659 1.00 92.88 94 LEU A C 1
ATOM 691 O O . LEU A 1 94 ? 1.731 13.231 10.078 1.00 92.88 94 LEU A O 1
ATOM 695 N N . THR A 1 95 ? -0.444 13.653 10.117 1.00 87.38 95 THR A N 1
ATOM 696 C CA . THR A 1 95 ? -0.345 14.926 10.860 1.00 87.38 95 THR A CA 1
ATOM 697 C C . THR A 1 95 ? 0.060 14.811 12.342 1.00 87.38 95 THR A C 1
ATOM 699 O O . THR A 1 95 ? -0.107 15.770 13.098 1.00 87.38 95 THR A O 1
ATOM 702 N N . GLY A 1 96 ? 0.514 13.652 12.818 1.00 79.94 96 GLY A N 1
ATOM 703 C CA . GLY A 1 96 ? 0.717 13.395 14.248 1.00 79.94 96 GLY A CA 1
ATOM 704 C C . GLY A 1 96 ? 1.602 12.196 14.586 1.00 79.94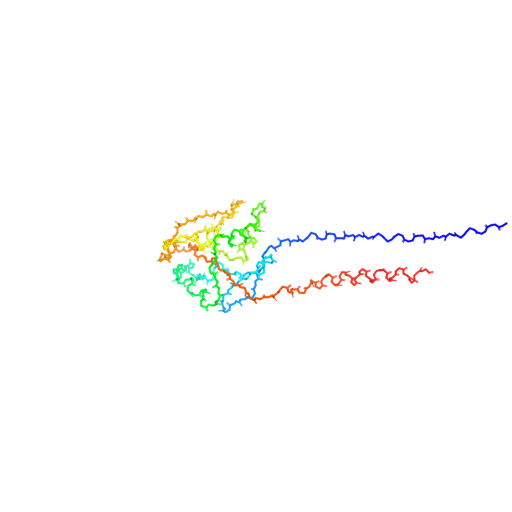 96 GLY A C 1
ATOM 705 O O . GLY A 1 96 ? 1.419 11.606 15.649 1.00 79.94 96 GLY A O 1
ATOM 706 N N . GLY A 1 97 ? 2.543 11.831 13.711 1.00 84.94 97 GLY A N 1
ATOM 707 C CA . GLY A 1 97 ? 3.463 10.713 13.952 1.00 84.94 97 GLY A CA 1
ATOM 708 C C . GLY A 1 97 ? 2.851 9.330 13.715 1.00 84.94 97 GLY A C 1
ATOM 709 O O . GLY A 1 97 ? 3.381 8.341 14.212 1.00 84.94 97 GLY A O 1
ATOM 710 N N . GLN A 1 98 ? 1.750 9.248 12.959 1.00 92.00 98 GLN A N 1
ATOM 711 C CA . GLN A 1 98 ? 1.131 7.982 12.546 1.00 92.00 98 GLN A CA 1
ATOM 712 C C . GLN A 1 98 ? 2.010 7.184 11.584 1.00 92.00 98 GLN A C 1
ATOM 714 O O . GLN A 1 98 ? 1.799 5.984 11.444 1.00 92.00 98 GLN A O 1
ATOM 719 N N . TRP A 1 99 ? 2.998 7.831 10.956 1.00 93.56 99 TRP A N 1
ATOM 720 C CA . TRP A 1 99 ? 3.867 7.216 9.959 1.00 93.56 99 TRP A CA 1
ATOM 721 C C . TRP A 1 99 ? 4.435 5.874 10.425 1.00 93.56 99 TRP A C 1
ATOM 723 O O . TRP A 1 99 ? 4.322 4.896 9.705 1.00 93.56 99 TRP A O 1
ATOM 733 N N . SER A 1 100 ? 4.950 5.780 11.658 1.00 93.25 100 SER A N 1
ATOM 734 C CA . SER A 1 100 ? 5.521 4.523 12.170 1.00 93.25 100 SER A CA 1
ATOM 735 C C . SER A 1 100 ? 4.487 3.413 12.349 1.00 93.25 100 SER A C 1
ATOM 737 O O . SER A 1 100 ? 4.828 2.240 12.264 1.00 93.25 100 SER A O 1
ATOM 739 N N . THR A 1 101 ? 3.225 3.774 12.598 1.00 93.69 101 THR A N 1
ATOM 740 C CA . THR A 1 101 ? 2.120 2.811 12.656 1.00 93.69 101 THR A CA 1
ATOM 741 C C . THR A 1 101 ? 1.761 2.330 11.256 1.00 93.69 101 THR A C 1
ATOM 743 O O . THR A 1 101 ? 1.615 1.133 11.065 1.00 93.69 101 THR A O 1
ATOM 746 N N . TYR A 1 102 ? 1.670 3.234 10.275 1.00 94.88 102 TYR A N 1
ATOM 747 C CA . TYR A 1 102 ? 1.396 2.847 8.890 1.00 94.88 102 TYR A CA 1
ATOM 748 C C . TYR A 1 102 ? 2.541 2.027 8.295 1.00 94.88 102 TYR A C 1
ATOM 750 O O . TYR A 1 102 ? 2.277 1.002 7.692 1.00 94.88 102 TYR A O 1
ATOM 758 N N . ALA A 1 103 ? 3.796 2.412 8.534 1.00 93.12 103 ALA A N 1
ATOM 759 C CA . ALA A 1 103 ? 4.975 1.678 8.080 1.00 93.12 103 ALA A CA 1
ATOM 760 C C . ALA A 1 103 ? 5.024 0.251 8.640 1.00 93.12 103 ALA A C 1
ATOM 762 O O . ALA A 1 103 ? 5.433 -0.667 7.944 1.00 93.12 103 ALA A O 1
ATOM 763 N N . GLY A 1 104 ? 4.591 0.058 9.891 1.00 92.31 104 GLY A N 1
ATOM 764 C CA . GLY A 1 104 ? 4.525 -1.269 10.500 1.00 92.31 104 GLY A CA 1
ATOM 765 C C . GLY A 1 104 ? 3.400 -2.162 9.969 1.00 92.31 104 GLY A C 1
ATOM 766 O O . GLY A 1 104 ? 3.484 -3.358 10.201 1.00 92.31 104 GLY A O 1
ATOM 767 N N . ILE A 1 105 ? 2.383 -1.589 9.310 1.00 94.94 105 ILE A N 1
ATOM 768 C CA . ILE A 1 105 ? 1.223 -2.314 8.755 1.00 94.94 105 ILE A CA 1
ATOM 769 C C . ILE A 1 105 ? 1.352 -2.507 7.243 1.00 94.94 105 ILE A C 1
ATOM 771 O O . ILE A 1 105 ? 1.011 -3.547 6.719 1.00 94.94 105 ILE A O 1
ATOM 775 N N . MET A 1 106 ? 1.805 -1.485 6.519 1.00 94.50 106 MET A N 1
ATOM 776 C CA . MET A 1 106 ? 1.909 -1.518 5.059 1.00 94.50 106 MET A CA 1
ATOM 777 C C . MET A 1 106 ? 3.188 -2.195 4.564 1.00 94.50 106 MET A C 1
ATOM 779 O O . MET A 1 106 ? 3.385 -2.264 3.357 1.00 94.50 106 MET A O 1
ATOM 783 N N . GLY A 1 107 ? 4.102 -2.573 5.458 1.00 88.75 107 GLY A N 1
ATOM 784 C CA . GLY A 1 107 ? 5.485 -2.886 5.106 1.00 88.75 107 GLY A CA 1
ATOM 785 C C . GLY A 1 107 ? 6.311 -1.628 4.791 1.00 88.75 107 GLY A C 1
ATOM 786 O O . GLY A 1 107 ? 5.807 -0.615 4.287 1.00 88.75 107 GLY A O 1
ATOM 787 N N . PHE A 1 108 ? 7.608 -1.653 5.112 1.00 78.12 108 PHE A N 1
ATOM 788 C CA . PHE A 1 108 ? 8.511 -0.525 4.846 1.00 78.12 108 PHE A CA 1
ATOM 789 C C . PHE A 1 108 ? 9.955 -0.949 4.587 1.00 78.12 108 PHE A C 1
ATOM 791 O O . PHE A 1 108 ? 10.425 -1.981 5.063 1.00 78.12 108 PHE A O 1
ATOM 798 N N . GLY A 1 109 ? 10.680 -0.081 3.875 1.00 66.50 109 GLY A N 1
ATOM 799 C CA . GLY A 1 109 ? 12.095 -0.261 3.587 1.00 66.50 109 GLY A CA 1
ATOM 800 C C . GLY A 1 109 ? 13.024 0.254 4.698 1.00 66.50 109 GLY A C 1
ATOM 801 O O . GLY A 1 109 ? 13.129 1.470 4.872 1.00 66.50 109 GLY A O 1
ATOM 802 N N . ASP A 1 110 ? 13.739 -0.624 5.418 1.00 64.81 110 ASP A N 1
ATOM 803 C CA . ASP A 1 110 ? 14.424 -0.304 6.701 1.00 64.81 110 ASP A CA 1
ATOM 804 C C . ASP A 1 110 ? 15.471 0.830 6.625 1.00 64.81 110 ASP A C 1
ATOM 806 O O . ASP A 1 110 ? 15.699 1.558 7.586 1.00 64.81 110 ASP A O 1
ATOM 810 N N . THR A 1 111 ? 16.123 1.057 5.481 1.00 71.44 111 THR A N 1
ATOM 811 C CA . THR A 1 111 ? 17.254 2.008 5.449 1.00 71.44 111 THR A CA 1
ATOM 812 C C . THR A 1 111 ? 16.873 3.467 5.203 1.00 71.44 111 THR A C 1
ATOM 814 O O . THR A 1 111 ? 17.711 4.350 5.409 1.00 71.44 111 THR A O 1
ATOM 817 N N . ARG A 1 112 ? 15.649 3.746 4.737 1.00 77.88 112 ARG A N 1
ATOM 818 C CA . ARG A 1 112 ? 15.275 5.074 4.217 1.00 77.88 112 ARG A CA 1
ATOM 819 C C . ARG A 1 112 ? 14.154 5.766 4.963 1.00 77.88 112 ARG A C 1
ATOM 821 O O . ARG A 1 112 ? 13.839 6.897 4.595 1.00 77.88 112 ARG A O 1
ATOM 828 N N . ASP A 1 113 ? 13.577 5.116 5.971 1.00 88.75 113 ASP A N 1
ATOM 829 C CA . ASP A 1 113 ? 12.382 5.614 6.647 1.00 88.75 113 ASP A CA 1
ATOM 830 C C . ASP A 1 113 ? 11.299 6.008 5.624 1.00 88.75 113 ASP A C 1
ATOM 832 O O . ASP A 1 113 ? 10.788 7.131 5.637 1.00 88.75 113 ASP A O 1
ATOM 836 N N . LEU A 1 114 ? 11.014 5.110 4.677 1.00 89.25 114 LEU A N 1
ATOM 837 C CA . LEU A 1 114 ? 10.205 5.393 3.494 1.00 89.25 114 LEU A CA 1
ATOM 838 C C . LEU A 1 114 ? 9.107 4.335 3.315 1.00 89.25 114 LEU A C 1
ATOM 840 O O . LEU A 1 114 ? 9.401 3.151 3.172 1.00 89.25 114 LEU A O 1
ATOM 844 N N . ILE A 1 115 ? 7.852 4.791 3.283 1.00 92.56 115 ILE A N 1
ATOM 845 C CA . ILE A 1 115 ? 6.720 4.031 2.737 1.00 92.56 115 ILE A CA 1
ATOM 846 C C . ILE A 1 115 ? 6.610 4.456 1.280 1.00 92.56 115 ILE A C 1
ATOM 848 O O . ILE A 1 115 ? 6.467 5.651 1.009 1.00 92.56 115 ILE A O 1
ATOM 852 N N . TRP A 1 116 ? 6.717 3.519 0.344 1.00 92.38 116 TRP A N 1
ATOM 853 C CA . TRP A 1 116 ? 6.745 3.826 -1.083 1.00 92.38 116 TRP A CA 1
ATOM 854 C C . TRP A 1 116 ? 6.169 2.673 -1.888 1.00 92.38 116 TRP A C 1
ATOM 856 O O . TRP A 1 116 ? 6.484 1.511 -1.637 1.00 92.38 116 TRP A O 1
ATOM 866 N N . GLY A 1 117 ? 5.388 3.010 -2.908 1.00 91.88 117 GLY A N 1
ATOM 867 C CA . GLY A 1 117 ? 4.931 2.045 -3.892 1.00 91.88 117 GLY A CA 1
ATOM 868 C C . GLY A 1 117 ? 4.580 2.693 -5.224 1.00 91.88 117 GLY A C 1
ATOM 869 O O . GLY A 1 117 ? 4.295 3.895 -5.305 1.00 91.88 117 GLY A O 1
ATOM 870 N N . SER A 1 118 ? 4.594 1.872 -6.267 1.00 93.38 118 SER A N 1
ATOM 871 C CA . SER A 1 118 ? 4.139 2.228 -7.608 1.00 93.38 118 SER A CA 1
ATOM 872 C C . SER A 1 118 ? 2.637 1.979 -7.781 1.00 93.38 118 SER A C 1
ATOM 874 O O . SER A 1 118 ? 2.079 1.092 -7.137 1.00 93.38 118 SER A O 1
ATOM 876 N N . TYR A 1 119 ? 1.975 2.787 -8.607 1.00 95.00 119 TYR A N 1
ATOM 877 C CA . TYR A 1 119 ? 0.547 2.679 -8.924 1.00 95.00 119 TYR A CA 1
ATOM 878 C C . TYR A 1 119 ? 0.294 3.012 -10.406 1.00 95.00 119 TYR A C 1
ATOM 880 O O . TYR A 1 119 ? 1.142 3.622 -11.063 1.00 95.00 119 TYR A O 1
ATOM 888 N N . ASP A 1 120 ? -0.865 2.613 -10.928 1.00 94.94 120 ASP A N 1
ATOM 889 C CA . ASP A 1 120 ? -1.316 2.956 -12.280 1.00 94.94 120 ASP A CA 1
ATOM 890 C C . ASP A 1 120 ? -1.827 4.406 -12.304 1.00 94.94 120 ASP A C 1
ATOM 892 O O . ASP A 1 120 ? -2.886 4.728 -11.760 1.00 94.94 120 ASP A O 1
ATOM 896 N N . ASP A 1 121 ? -1.057 5.311 -12.901 1.00 93.69 121 ASP A N 1
ATOM 897 C CA . ASP A 1 121 ? -1.424 6.725 -12.996 1.00 93.69 121 ASP A CA 1
ATOM 898 C C . ASP A 1 121 ? -2.269 7.061 -14.236 1.00 93.69 121 ASP A C 1
ATOM 900 O O . ASP A 1 121 ? -2.683 8.212 -14.406 1.00 93.69 121 ASP A O 1
ATOM 904 N N . GLY A 1 122 ? -2.581 6.058 -15.064 1.00 91.19 122 GLY A N 1
ATOM 905 C CA . GLY A 1 122 ? -3.390 6.189 -16.270 1.00 91.19 122 GLY A CA 1
ATOM 906 C C . GLY A 1 122 ? -2.651 6.749 -17.489 1.00 91.19 122 GLY A C 1
ATOM 907 O O . GLY A 1 122 ? -3.300 6.980 -18.516 1.00 91.19 122 GLY A O 1
ATOM 908 N N . ASP A 1 123 ? -1.332 6.975 -17.422 1.00 86.81 123 ASP A N 1
ATOM 909 C CA . ASP A 1 123 ? -0.554 7.387 -18.593 1.00 86.81 123 ASP A CA 1
ATOM 910 C C . ASP A 1 123 ? -0.319 6.195 -19.549 1.00 86.81 123 ASP A C 1
ATOM 912 O O . ASP A 1 123 ? 0.090 5.107 -19.161 1.00 86.81 123 ASP A O 1
ATOM 916 N N . GLU A 1 124 ? -0.532 6.395 -20.858 1.00 73.75 124 GLU A N 1
ATOM 917 C CA . GLU A 1 124 ? -0.414 5.337 -21.890 1.00 73.75 124 GLU A CA 1
ATOM 918 C C . GLU A 1 124 ? 1.035 4.870 -22.171 1.00 73.75 124 GLU A C 1
ATOM 920 O O . GLU A 1 124 ? 1.282 4.062 -23.071 1.00 73.75 124 GLU A O 1
ATOM 925 N N . ASN A 1 125 ? 2.018 5.412 -21.455 1.00 65.50 125 ASN A N 1
ATOM 926 C CA . ASN A 1 125 ? 3.435 5.086 -21.609 1.00 65.50 125 ASN A CA 1
ATOM 927 C C . ASN A 1 125 ? 3.854 4.117 -20.499 1.00 65.50 125 ASN A C 1
ATOM 929 O O . ASN A 1 125 ? 3.154 4.022 -19.502 1.00 65.50 125 ASN A O 1
ATOM 933 N N . PRO A 1 126 ? 4.986 3.403 -20.616 1.00 76.06 126 PRO A N 1
ATOM 934 C CA . PRO A 1 126 ? 5.339 2.322 -19.699 1.00 76.06 126 PRO A CA 1
ATOM 935 C C . PRO A 1 126 ? 5.798 2.859 -18.338 1.00 76.06 126 PRO A C 1
ATOM 937 O O . PRO A 1 126 ? 6.699 2.288 -17.746 1.00 76.06 126 PRO A O 1
ATOM 940 N N . ASN A 1 127 ? 5.293 4.000 -17.882 1.00 86.00 127 ASN A N 1
ATOM 941 C CA . ASN A 1 127 ? 5.672 4.620 -16.635 1.00 86.00 127 ASN A CA 1
ATOM 942 C C . ASN A 1 127 ? 4.526 4.476 -15.637 1.00 86.00 127 ASN A C 1
ATOM 944 O O . ASN A 1 127 ? 3.364 4.538 -16.010 1.00 86.00 127 ASN A O 1
ATOM 948 N N . LEU A 1 128 ? 4.885 4.285 -14.374 1.00 90.62 128 LEU A N 1
ATOM 949 C CA . LEU A 1 128 ? 3.969 4.268 -13.245 1.00 90.62 128 LEU A CA 1
ATOM 950 C C . LEU A 1 128 ? 4.106 5.566 -12.452 1.00 90.62 128 LEU A C 1
ATOM 952 O O . LEU A 1 128 ? 5.171 6.212 -12.438 1.00 90.62 128 LEU A O 1
ATOM 956 N N . GLY A 1 129 ? 3.042 5.890 -11.727 1.00 93.00 129 GLY A N 1
ATOM 957 C CA . GLY A 1 129 ? 3.083 6.873 -10.660 1.00 93.00 129 GLY A CA 1
ATOM 958 C C . GLY A 1 129 ? 3.704 6.280 -9.398 1.00 93.00 129 GLY A C 1
ATOM 959 O O . GLY A 1 129 ? 3.682 5.068 -9.180 1.00 93.00 129 GLY A O 1
ATOM 960 N N . TRP A 1 130 ? 4.267 7.136 -8.549 1.00 92.94 130 TRP A N 1
ATOM 961 C CA . TRP A 1 130 ? 4.735 6.771 -7.211 1.00 92.94 130 TRP A CA 1
ATOM 962 C C . TRP A 1 130 ? 3.939 7.510 -6.152 1.00 92.94 130 TRP A C 1
ATOM 964 O O . TRP A 1 130 ? 3.732 8.722 -6.264 1.00 92.94 130 TRP A O 1
ATOM 974 N N . ALA A 1 131 ? 3.525 6.795 -5.115 1.00 95.38 131 ALA A N 1
ATOM 975 C CA . ALA A 1 131 ? 2.950 7.381 -3.914 1.00 95.38 131 ALA A CA 1
ATOM 976 C C . ALA A 1 131 ? 3.806 6.979 -2.719 1.00 95.38 131 ALA A C 1
ATOM 978 O O . ALA A 1 131 ? 4.130 5.797 -2.553 1.00 95.38 131 ALA A O 1
ATOM 979 N N . TYR A 1 132 ? 4.222 7.969 -1.932 1.00 94.62 132 TYR A N 1
ATOM 980 C CA . TYR A 1 132 ? 5.189 7.750 -0.867 1.00 94.62 132 TYR A CA 1
ATOM 981 C C . TYR A 1 132 ? 5.118 8.792 0.248 1.00 94.62 132 TYR A C 1
ATOM 983 O O . TYR A 1 132 ? 4.541 9.867 0.086 1.00 94.62 132 TYR A O 1
ATOM 991 N N . ALA A 1 133 ? 5.744 8.471 1.376 1.00 94.81 133 ALA A N 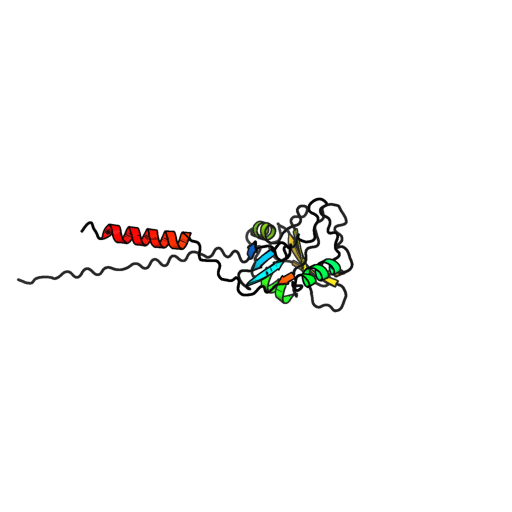1
ATOM 992 C CA . ALA A 1 133 ? 6.018 9.409 2.456 1.00 94.81 133 ALA A CA 1
ATOM 993 C C . ALA A 1 133 ? 7.245 8.962 3.259 1.00 94.81 133 ALA A C 1
ATOM 995 O O . ALA A 1 133 ? 7.368 7.785 3.620 1.00 94.81 133 ALA A O 1
ATOM 996 N N . TYR A 1 134 ? 8.120 9.910 3.586 1.00 93.25 134 TYR A N 1
ATOM 997 C CA . TYR A 1 134 ? 9.194 9.710 4.556 1.00 93.25 134 TYR A CA 1
ATOM 998 C C . TYR A 1 134 ? 8.685 9.862 5.998 1.00 93.25 134 TYR A C 1
ATOM 1000 O O . TYR A 1 134 ? 7.675 10.522 6.244 1.00 93.25 134 TYR A O 1
ATOM 1008 N N . SER A 1 135 ? 9.430 9.342 6.979 1.00 93.25 135 SER A N 1
ATOM 1009 C CA . SER A 1 135 ? 9.088 9.461 8.413 1.00 93.25 135 SER A CA 1
ATOM 1010 C C . SER A 1 135 ? 8.956 10.893 8.938 1.00 93.25 135 SER A C 1
ATOM 1012 O O . SER A 1 135 ? 8.352 11.115 9.990 1.00 93.25 135 SER A O 1
ATOM 1014 N N . PHE A 1 136 ? 9.522 11.868 8.226 1.00 93.44 136 PHE A N 1
ATOM 1015 C CA . PHE A 1 136 ? 9.462 13.292 8.556 1.00 93.44 136 PHE A CA 1
ATOM 1016 C C . PHE A 1 136 ? 8.443 14.082 7.721 1.00 93.44 136 PHE A C 1
ATOM 1018 O O . PHE A 1 136 ? 8.274 15.283 7.961 1.00 93.44 136 PHE A O 1
ATOM 1025 N N . ASP A 1 137 ? 7.778 13.443 6.758 1.00 95.06 137 ASP A N 1
ATOM 1026 C CA . ASP A 1 137 ? 6.730 14.083 5.972 1.00 95.06 137 ASP A CA 1
ATOM 1027 C C . ASP A 1 137 ? 5.431 14.176 6.781 1.00 95.06 137 ASP A C 1
ATOM 1029 O O . ASP A 1 137 ? 5.133 13.351 7.645 1.00 95.06 137 ASP A O 1
ATOM 1033 N N . ASN A 1 138 ? 4.639 15.210 6.496 1.00 95.69 138 ASN A N 1
ATOM 1034 C CA . ASN A 1 138 ? 3.324 15.413 7.116 1.00 95.69 138 ASN A CA 1
ATOM 1035 C C . ASN A 1 138 ? 2.171 15.202 6.123 1.00 95.69 138 ASN A C 1
ATOM 1037 O O . ASN A 1 138 ? 1.011 15.441 6.465 1.00 95.69 138 ASN A O 1
ATOM 1041 N N . GLU A 1 139 ? 2.487 14.783 4.901 1.00 96.06 139 GLU A N 1
ATOM 1042 C CA . GLU A 1 139 ? 1.547 14.538 3.813 1.00 96.06 139 GLU A CA 1
ATOM 1043 C C . GLU A 1 139 ? 2.079 13.435 2.898 1.00 96.06 139 GLU A C 1
ATOM 1045 O O . GLU A 1 139 ? 3.287 13.210 2.827 1.00 96.06 139 GLU A O 1
ATOM 1050 N N . TRP A 1 140 ? 1.167 12.741 2.223 1.00 96.81 140 TRP A N 1
ATOM 1051 C CA . TRP A 1 140 ? 1.519 11.791 1.175 1.00 96.81 140 TRP A CA 1
ATOM 1052 C C . TRP A 1 140 ? 1.918 12.542 -0.090 1.00 96.81 140 TRP A C 1
ATOM 1054 O O . TRP A 1 140 ? 1.260 13.507 -0.483 1.00 96.81 140 TRP A O 1
ATOM 1064 N N . ILE A 1 141 ? 2.985 12.085 -0.735 1.00 96.62 141 ILE A N 1
ATOM 1065 C CA . ILE A 1 141 ? 3.514 12.681 -1.954 1.00 96.62 141 ILE A CA 1
ATOM 1066 C C . ILE A 1 141 ? 3.166 11.778 -3.132 1.00 96.62 141 ILE A C 1
ATOM 1068 O O . ILE A 1 141 ? 3.469 10.586 -3.123 1.00 96.62 141 ILE A O 1
ATOM 1072 N N . PHE A 1 142 ? 2.565 12.373 -4.161 1.00 96.12 142 PHE A N 1
ATOM 1073 C CA . PHE A 1 142 ? 2.234 11.718 -5.420 1.00 96.12 142 PHE A CA 1
ATOM 1074 C C . PHE A 1 142 ? 3.131 12.266 -6.526 1.00 96.12 142 PHE A C 1
ATOM 1076 O O . PHE A 1 142 ? 3.198 13.475 -6.752 1.00 96.12 142 PHE A O 1
ATOM 1083 N N . SER A 1 143 ? 3.813 11.367 -7.221 1.00 94.06 143 SER A N 1
ATOM 1084 C CA . SER A 1 143 ? 4.693 11.683 -8.338 1.00 94.06 143 SER A CA 1
ATOM 1085 C C . SER A 1 143 ? 4.236 10.873 -9.553 1.00 94.06 143 SER A C 1
ATOM 1087 O O . SER A 1 143 ? 4.616 9.709 -9.677 1.00 94.06 143 SER A O 1
ATOM 1089 N N . PRO A 1 144 ? 3.380 11.427 -10.430 1.00 92.62 144 PRO A N 1
ATOM 1090 C CA . PRO A 1 144 ? 2.976 10.740 -11.655 1.00 92.62 144 PRO A CA 1
ATOM 1091 C C . PRO A 1 144 ? 4.165 10.614 -12.620 1.00 92.62 144 PRO A C 1
ATOM 1093 O O . PRO A 1 144 ? 5.143 11.363 -12.518 1.00 92.62 144 PRO A O 1
ATOM 1096 N N . ASN A 1 145 ? 4.086 9.674 -13.558 1.00 88.75 145 ASN A N 1
ATOM 1097 C CA . ASN A 1 145 ? 5.007 9.479 -14.675 1.00 88.75 145 ASN A CA 1
ATOM 1098 C C . ASN A 1 145 ? 6.484 9.404 -14.238 1.00 88.75 145 ASN A C 1
ATOM 1100 O O . ASN A 1 145 ? 7.366 10.044 -14.819 1.00 88.75 145 ASN A O 1
ATOM 1104 N N . SER A 1 146 ? 6.747 8.682 -13.146 1.00 84.56 146 SER A N 1
ATOM 1105 C CA . SER A 1 146 ? 8.016 8.786 -12.416 1.00 84.56 146 SER A CA 1
ATOM 1106 C C . SER A 1 146 ? 8.984 7.637 -12.666 1.00 84.56 146 SER A C 1
ATOM 1108 O O . SER A 1 146 ? 10.194 7.865 -12.700 1.00 84.56 146 SER A O 1
ATOM 1110 N N . GLY A 1 147 ? 8.487 6.418 -12.879 1.00 76.88 147 GLY A N 1
ATOM 1111 C CA . GLY A 1 147 ? 9.341 5.245 -13.075 1.00 76.88 147 GLY A CA 1
ATOM 1112 C C . GLY A 1 147 ? 8.860 4.368 -14.210 1.00 76.88 147 GLY A C 1
ATOM 1113 O O . GLY A 1 147 ? 7.678 4.077 -14.283 1.00 76.88 147 GLY A O 1
ATOM 1114 N N . ASN A 1 148 ? 9.774 3.922 -15.068 1.00 78.06 148 ASN A N 1
ATOM 1115 C CA . ASN A 1 148 ? 9.464 2.964 -16.124 1.00 78.06 148 ASN A CA 1
ATOM 1116 C C . ASN A 1 148 ? 9.239 1.555 -15.531 1.00 78.06 148 ASN A C 1
ATOM 1118 O O . ASN A 1 148 ? 10.031 1.121 -14.698 1.00 78.06 148 ASN A O 1
ATOM 1122 N N . VAL A 1 149 ? 8.197 0.848 -15.976 1.00 71.50 149 VAL A N 1
ATOM 1123 C CA . VAL A 1 149 ? 7.773 -0.488 -15.512 1.00 71.50 149 VAL A CA 1
ATOM 1124 C C . VAL A 1 149 ? 8.831 -1.572 -15.714 1.00 71.50 149 VAL A C 1
ATOM 1126 O O . VAL A 1 149 ? 8.833 -2.566 -14.993 1.00 71.50 149 VAL A O 1
ATOM 1129 N N . ASP A 1 150 ? 9.733 -1.382 -16.679 1.00 72.12 150 ASP A N 1
ATOM 1130 C CA . ASP A 1 150 ? 10.812 -2.314 -17.009 1.00 72.12 150 ASP A CA 1
ATOM 1131 C C . ASP A 1 150 ? 12.121 -1.969 -16.285 1.00 72.12 150 ASP A C 1
ATOM 1133 O O . ASP A 1 150 ? 13.090 -2.733 -16.335 1.00 72.12 150 ASP A O 1
ATOM 1137 N N . LEU A 1 151 ? 12.192 -0.814 -15.615 1.00 66.56 151 LEU A N 1
ATOM 1138 C CA . LEU A 1 151 ? 13.317 -0.507 -14.747 1.00 66.56 151 LEU A CA 1
ATOM 1139 C C . LEU A 1 151 ? 13.092 -1.214 -13.416 1.00 66.56 151 LEU A C 1
ATOM 1141 O O . LEU A 1 151 ? 12.135 -0.917 -12.707 1.00 66.56 151 LEU A O 1
ATOM 1145 N N . ILE A 1 152 ? 14.027 -2.086 -13.033 1.00 60.16 152 ILE A N 1
ATOM 1146 C CA . ILE A 1 152 ? 14.231 -2.398 -11.614 1.00 60.16 152 ILE A CA 1
ATOM 1147 C C . ILE A 1 152 ? 14.403 -1.035 -10.947 1.00 60.16 152 ILE A C 1
ATOM 1149 O O . ILE A 1 152 ? 15.357 -0.325 -11.292 1.00 60.16 152 ILE A O 1
ATOM 1153 N N . ALA A 1 153 ? 13.438 -0.607 -10.120 1.00 53.69 153 ALA A N 1
ATOM 1154 C CA . ALA A 1 153 ? 13.502 0.739 -9.571 1.00 53.69 153 ALA A CA 1
ATOM 1155 C C . ALA A 1 153 ? 14.844 0.872 -8.865 1.00 53.69 153 ALA A C 1
ATOM 1157 O O . ALA A 1 153 ? 15.290 0.001 -8.118 1.00 53.69 153 ALA A O 1
ATOM 1158 N N . ALA A 1 154 ? 15.554 1.912 -9.273 1.00 43.22 154 ALA A N 1
ATOM 1159 C CA . ALA A 1 154 ? 16.969 2.043 -9.041 1.00 43.22 154 ALA A CA 1
ATOM 1160 C C . ALA A 1 154 ? 17.232 2.452 -7.587 1.00 43.22 154 ALA A C 1
ATOM 1162 O O . ALA A 1 154 ? 17.644 3.577 -7.320 1.00 43.22 154 ALA A O 1
ATOM 1163 N N . GLY A 1 155 ? 17.067 1.517 -6.657 1.00 47.34 155 GLY A N 1
ATOM 1164 C CA . GLY A 1 155 ? 17.818 1.478 -5.413 1.00 47.34 155 GLY A CA 1
ATOM 1165 C C . GLY A 1 155 ? 19.222 0.964 -5.724 1.00 47.34 155 GLY A C 1
ATOM 1166 O O . GLY A 1 155 ? 19.539 -0.190 -5.467 1.00 47.34 155 GLY A O 1
ATOM 1167 N N . ASN A 1 156 ? 20.059 1.786 -6.366 1.00 44.81 156 ASN A N 1
ATOM 1168 C CA . ASN A 1 156 ? 21.369 1.378 -6.908 1.00 44.81 156 ASN A CA 1
ATOM 1169 C C . ASN A 1 156 ? 22.420 0.961 -5.852 1.00 44.81 156 ASN A C 1
ATOM 1171 O O . ASN A 1 156 ? 23.561 0.686 -6.221 1.00 44.81 156 ASN A O 1
ATOM 1175 N N . ASP A 1 157 ? 22.048 0.875 -4.574 1.00 55.75 157 ASP A N 1
ATOM 1176 C CA . ASP A 1 157 ? 22.908 0.440 -3.480 1.00 55.75 157 ASP A CA 1
ATOM 1177 C C . ASP A 1 157 ? 22.208 -0.653 -2.648 1.00 55.75 157 ASP A C 1
ATOM 1179 O O . ASP A 1 157 ? 21.013 -0.519 -2.357 1.00 55.75 157 ASP A O 1
ATOM 1183 N N . PRO A 1 158 ? 22.931 -1.710 -2.217 1.00 58.09 158 PRO A N 1
ATOM 1184 C CA . PRO A 1 158 ? 22.403 -2.712 -1.294 1.00 58.09 158 PRO A CA 1
ATOM 1185 C C . PRO A 1 158 ? 21.705 -2.056 -0.097 1.00 58.09 158 PRO A C 1
ATOM 1187 O O . PRO A 1 158 ? 22.303 -1.230 0.595 1.00 58.09 158 PRO A O 1
ATOM 1190 N N . GLY A 1 159 ? 20.446 -2.427 0.137 1.00 58.62 159 GLY A N 1
ATOM 1191 C CA . GLY A 1 159 ? 19.624 -1.897 1.224 1.00 58.62 159 GLY A CA 1
ATOM 1192 C C . GLY A 1 159 ? 18.661 -0.772 0.837 1.00 58.62 159 GLY A C 1
ATOM 1193 O O . GLY A 1 159 ? 17.829 -0.424 1.669 1.00 58.62 159 GLY A O 1
ATOM 1194 N N . SER A 1 160 ? 18.711 -0.220 -0.381 1.00 62.28 160 SER A N 1
ATOM 1195 C CA . SER A 1 160 ? 17.698 0.741 -0.855 1.00 62.28 160 SER A CA 1
ATOM 1196 C C . SER A 1 160 ? 16.420 0.007 -1.270 1.00 62.28 160 SER A C 1
ATOM 1198 O O . SER A 1 160 ? 16.277 -0.400 -2.420 1.00 62.28 160 SER A O 1
ATOM 1200 N N . GLN A 1 161 ? 15.510 -0.185 -0.317 1.00 64.44 161 GLN A N 1
ATOM 1201 C CA . GLN A 1 161 ? 14.258 -0.919 -0.506 1.00 64.44 161 GLN A CA 1
ATOM 1202 C C . GLN A 1 161 ? 13.136 -0.016 -1.068 1.00 64.44 161 GLN A C 1
ATOM 1204 O O . GLN A 1 161 ? 12.076 0.119 -0.466 1.00 64.44 161 GLN A O 1
ATOM 1209 N N . ASP A 1 162 ? 13.363 0.623 -2.219 1.00 71.19 162 ASP A N 1
ATOM 1210 C CA . ASP A 1 162 ? 12.273 1.235 -2.997 1.00 71.19 162 ASP A CA 1
ATOM 1211 C C . ASP A 1 162 ? 11.839 0.181 -4.007 1.00 71.19 162 ASP A C 1
ATOM 1213 O O . ASP A 1 162 ? 12.736 -0.281 -4.704 1.00 71.19 162 ASP A O 1
ATOM 1217 N N . LEU A 1 163 ? 10.559 -0.227 -4.042 1.00 70.88 163 LEU A N 1
ATOM 1218 C CA . LEU A 1 163 ? 9.932 -1.142 -5.029 1.00 70.88 163 LEU A CA 1
ATOM 1219 C C . LEU A 1 163 ? 8.583 -1.758 -4.581 1.00 70.88 163 LEU A C 1
ATOM 1221 O O . LEU A 1 163 ? 8.208 -2.805 -5.091 1.00 70.88 163 LEU A O 1
ATOM 1225 N N . GLY A 1 164 ? 7.825 -1.144 -3.669 1.00 88.44 164 GLY A N 1
ATOM 1226 C CA . GLY A 1 164 ? 6.463 -1.606 -3.388 1.00 88.44 164 GLY A CA 1
ATOM 1227 C C . GLY A 1 164 ? 5.506 -1.445 -4.575 1.00 88.44 164 GLY A C 1
ATOM 1228 O O . GLY A 1 164 ? 5.711 -0.611 -5.466 1.00 88.44 164 GLY A O 1
ATOM 1229 N N . LEU A 1 165 ? 4.421 -2.214 -4.559 1.00 93.38 165 LEU A N 1
ATOM 1230 C CA . LEU A 1 165 ? 3.318 -2.103 -5.508 1.00 93.38 165 LEU A CA 1
ATOM 1231 C C . LEU A 1 165 ? 2.028 -1.841 -4.737 1.00 93.38 165 LEU A C 1
ATOM 1233 O O . LEU A 1 165 ? 1.621 -2.641 -3.899 1.00 93.38 165 LEU A O 1
ATOM 1237 N N . TRP A 1 166 ? 1.352 -0.744 -5.060 1.00 96.25 166 TRP A N 1
ATOM 1238 C CA . TRP A 1 166 ? 0.011 -0.495 -4.560 1.00 96.25 166 TRP A CA 1
ATOM 1239 C C . TRP A 1 166 ? -0.977 -1.320 -5.374 1.00 96.25 166 TRP A C 1
ATOM 1241 O O . TRP A 1 166 ? -1.368 -0.936 -6.476 1.00 96.25 166 TRP A O 1
ATOM 1251 N N . ALA A 1 167 ? -1.382 -2.463 -4.833 1.00 97.31 167 ALA A N 1
ATOM 1252 C CA . ALA A 1 167 ? -2.404 -3.309 -5.427 1.00 97.31 167 ALA A CA 1
ATOM 1253 C C . ALA A 1 167 ? -3.385 -3.786 -4.361 1.00 97.31 167 ALA A C 1
ATOM 1255 O O . ALA A 1 167 ? -3.030 -3.958 -3.195 1.00 97.31 167 ALA A O 1
ATOM 1256 N N . PHE A 1 168 ? -4.630 -3.996 -4.768 1.00 97.69 168 PHE A N 1
ATOM 1257 C CA . PHE A 1 168 ? -5.707 -4.386 -3.871 1.00 97.69 168 PHE A CA 1
ATOM 1258 C C . PHE A 1 168 ? -6.542 -5.523 -4.455 1.00 97.69 168 PHE A C 1
ATOM 1260 O O . PHE A 1 168 ? -6.626 -5.710 -5.667 1.00 97.69 168 PHE A O 1
ATOM 1267 N N . ALA A 1 169 ? -7.213 -6.261 -3.583 1.00 96.62 169 ALA A N 1
ATOM 1268 C CA . ALA A 1 169 ? -8.179 -7.287 -3.920 1.00 96.62 169 ALA A CA 1
ATOM 1269 C C . ALA A 1 169 ? -9.485 -7.046 -3.153 1.00 96.62 169 ALA A C 1
ATOM 1271 O O . ALA A 1 169 ? -9.501 -6.638 -1.988 1.00 96.62 169 ALA A O 1
ATOM 1272 N N . SER A 1 170 ? -10.611 -7.337 -3.805 1.00 93.12 170 SER A N 1
ATOM 1273 C CA . SER A 1 170 ? -11.916 -7.388 -3.142 1.00 93.12 170 SER A CA 1
ATOM 1274 C C . SER A 1 170 ? -12.229 -8.836 -2.780 1.00 93.12 170 SER A C 1
ATOM 1276 O O . SER A 1 170 ? -12.773 -9.594 -3.582 1.00 93.12 170 SER A O 1
ATOM 1278 N N . LEU A 1 171 ? -11.873 -9.240 -1.560 1.00 81.81 171 LEU A N 1
ATOM 1279 C CA . LEU A 1 1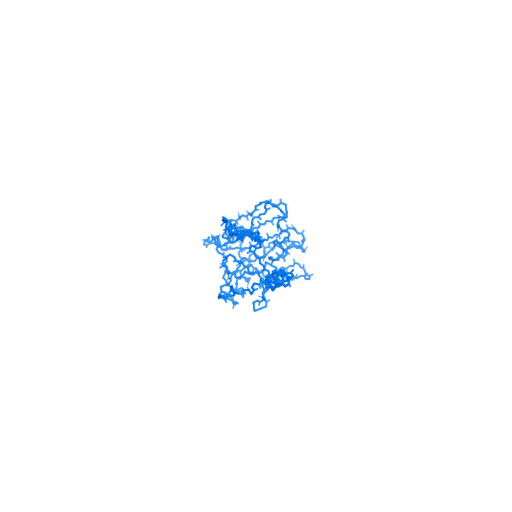71 ? -11.999 -10.632 -1.102 1.00 81.81 171 LEU A CA 1
ATOM 1280 C C . LEU A 1 171 ? -13.393 -10.976 -0.536 1.00 81.81 171 LEU A C 1
ATOM 1282 O O . LEU A 1 171 ? -13.559 -11.988 0.150 1.00 81.81 171 LEU A O 1
ATOM 1286 N N . GLY A 1 172 ? -14.405 -10.160 -0.856 1.00 68.12 172 GLY A N 1
ATOM 1287 C CA . GLY A 1 172 ? -15.768 -10.257 -0.326 1.00 68.12 172 GLY A CA 1
ATOM 1288 C C . GLY A 1 172 ? -15.895 -9.736 1.111 1.00 68.12 172 GLY A C 1
ATOM 1289 O O . GLY A 1 172 ? -14.898 -9.435 1.757 1.00 68.12 172 GLY A O 1
ATOM 1290 N N . ASP A 1 173 ? -17.134 -9.618 1.609 1.00 58.31 173 ASP A N 1
ATOM 1291 C CA . ASP A 1 173 ? -17.460 -9.138 2.964 1.00 58.31 173 ASP A CA 1
ATOM 1292 C C . ASP A 1 173 ? -16.774 -9.995 4.053 1.00 58.31 173 ASP A C 1
ATOM 1294 O O . ASP A 1 173 ? -17.353 -10.931 4.608 1.00 58.31 173 ASP A O 1
ATOM 1298 N N . ARG A 1 174 ? -15.527 -9.659 4.398 1.00 56.31 174 ARG A N 1
ATOM 1299 C CA . ARG A 1 174 ? -14.851 -10.104 5.630 1.00 56.31 174 ARG A CA 1
ATOM 1300 C C . ARG A 1 174 ? -15.209 -9.206 6.825 1.00 56.31 174 ARG A C 1
ATOM 1302 O O . ARG A 1 174 ? -14.674 -9.363 7.917 1.00 56.31 174 ARG A O 1
ATOM 1309 N N . THR A 1 175 ? -16.171 -8.303 6.639 1.00 48.31 175 THR A N 1
ATOM 1310 C CA . THR A 1 175 ? -16.536 -7.162 7.496 1.00 48.31 175 THR A CA 1
ATOM 1311 C C . THR A 1 175 ? -17.227 -7.512 8.819 1.00 48.31 175 THR A C 1
ATOM 1313 O O . THR A 1 175 ? -17.776 -6.635 9.483 1.00 48.31 175 THR A O 1
ATOM 1316 N N . SER A 1 176 ? -17.179 -8.762 9.282 1.00 51.59 176 SER A N 1
ATOM 1317 C CA . SER A 1 176 ? -17.642 -9.092 10.632 1.00 51.59 176 SER A CA 1
ATOM 1318 C C . SER A 1 176 ? -16.490 -9.548 11.515 1.00 51.59 176 SER A C 1
ATOM 1320 O O . SER A 1 176 ? -16.458 -10.699 11.951 1.00 51.59 176 SER A O 1
ATOM 1322 N N . VAL A 1 177 ? -15.569 -8.635 11.832 1.00 57.00 177 VAL A N 1
ATOM 1323 C CA . VAL A 1 177 ? -14.752 -8.798 13.038 1.00 57.00 177 VAL A CA 1
ATOM 1324 C C . VAL A 1 177 ? -15.724 -8.769 14.226 1.00 57.00 177 VAL A C 1
ATOM 1326 O O . VAL A 1 177 ? -16.416 -7.764 14.427 1.00 57.00 177 VAL A O 1
ATOM 1329 N N . PRO A 1 178 ? -15.869 -9.861 15.001 1.00 55.91 178 PRO A N 1
ATOM 1330 C CA . PRO A 1 178 ? -16.767 -9.865 16.145 1.00 55.91 178 PRO A CA 1
ATOM 1331 C C . PRO A 1 178 ? -16.332 -8.773 17.117 1.00 55.91 178 PRO A C 1
ATOM 1333 O O . PRO A 1 178 ? -15.157 -8.704 17.477 1.00 55.91 178 PRO A O 1
ATOM 1336 N N . ALA A 1 179 ? -17.276 -7.926 17.541 1.00 60.66 179 ALA A N 1
ATOM 1337 C CA . ALA A 1 179 ? -16.995 -6.846 18.482 1.00 60.66 179 ALA A CA 1
ATOM 1338 C C . ALA A 1 179 ? -16.129 -7.366 19.649 1.00 60.66 179 ALA A C 1
ATOM 1340 O O . ALA A 1 179 ? -16.442 -8.440 20.182 1.00 60.66 179 ALA A O 1
ATOM 1341 N N . PRO A 1 180 ? -15.069 -6.638 20.060 1.00 68.50 180 PRO A N 1
ATOM 1342 C CA . PRO A 1 180 ? -14.120 -7.121 21.053 1.00 68.50 180 PRO A CA 1
ATOM 1343 C C . PRO A 1 180 ? -14.843 -7.698 22.269 1.00 68.50 180 PRO A C 1
ATOM 1345 O O . PRO A 1 180 ? -15.714 -7.044 22.849 1.00 68.50 180 PRO A O 1
ATOM 1348 N N . ALA A 1 181 ? -14.487 -8.918 22.686 1.00 76.62 181 ALA A N 1
ATOM 1349 C CA . ALA A 1 181 ? -15.123 -9.583 23.829 1.00 76.62 181 ALA A CA 1
ATOM 1350 C C . ALA A 1 181 ? -15.054 -8.738 25.119 1.00 76.62 181 ALA A C 1
ATOM 1352 O O . ALA A 1 181 ? -15.868 -8.906 26.026 1.00 76.62 181 ALA A O 1
ATOM 1353 N N . THR A 1 182 ? -14.128 -7.781 25.184 1.00 72.00 182 THR A N 1
ATOM 1354 C CA . THR A 1 182 ? -14.051 -6.728 26.200 1.00 72.00 182 THR A CA 1
ATOM 1355 C C . THR A 1 182 ? -15.321 -5.885 26.300 1.00 72.00 182 THR A C 1
ATOM 1357 O O . THR A 1 182 ? -15.723 -5.577 27.417 1.00 72.00 182 THR A O 1
ATOM 1360 N N . LEU A 1 183 ? -16.008 -5.568 25.198 1.00 73.94 183 LEU A N 1
ATOM 1361 C CA . LEU A 1 183 ? -17.306 -4.880 25.228 1.00 73.94 183 LEU A CA 1
ATOM 1362 C C . LEU A 1 183 ? -18.395 -5.761 25.847 1.00 73.94 183 LEU A C 1
ATOM 1364 O O . LEU A 1 183 ? -19.185 -5.285 26.665 1.00 73.94 183 LEU A O 1
ATOM 1368 N N . ALA A 1 184 ? -18.398 -7.058 25.528 1.00 77.19 184 ALA A N 1
ATOM 1369 C CA . ALA A 1 184 ? -19.311 -8.014 26.148 1.00 77.19 184 ALA A CA 1
ATOM 1370 C C . ALA A 1 184 ? -19.034 -8.159 27.658 1.00 77.19 184 ALA A C 1
ATOM 1372 O O . ALA A 1 184 ? -19.958 -8.093 28.470 1.00 77.19 184 ALA A O 1
ATOM 1373 N N . LEU A 1 185 ? -17.763 -8.276 28.053 1.00 77.62 185 LEU A N 1
ATOM 1374 C CA . LEU A 1 185 ? -17.325 -8.329 29.453 1.00 77.62 185 LEU A CA 1
ATOM 1375 C C . LEU A 1 185 ? -17.653 -7.044 30.218 1.00 77.62 185 LEU A C 1
ATOM 1377 O O . LEU A 1 185 ? -18.118 -7.111 31.357 1.00 77.62 185 LEU A O 1
ATOM 1381 N N . PHE A 1 186 ? -17.466 -5.880 29.599 1.00 79.12 186 PHE A N 1
ATOM 1382 C CA . PHE A 1 186 ? -17.805 -4.594 30.200 1.00 79.12 186 PHE A CA 1
ATOM 1383 C C . PHE A 1 186 ? -19.320 -4.460 30.403 1.00 79.12 186 PHE A C 1
ATOM 1385 O O . PHE A 1 186 ? -19.772 -4.094 31.491 1.00 79.12 186 PHE A O 1
ATOM 1392 N N . GLY A 1 187 ? -20.116 -4.853 29.401 1.00 76.19 187 GLY A N 1
ATOM 1393 C CA . GLY A 1 187 ? -21.575 -4.910 29.503 1.00 76.19 187 GLY A CA 1
ATOM 1394 C C . GLY A 1 187 ? -22.056 -5.842 30.620 1.00 76.19 187 GLY A C 1
ATOM 1395 O O . GLY A 1 187 ? -22.887 -5.451 31.445 1.00 76.19 187 GLY A O 1
ATOM 1396 N N . LEU A 1 188 ? -21.489 -7.049 30.712 1.00 79.50 188 LEU A N 1
ATOM 1397 C CA . LEU A 1 188 ? -21.809 -8.014 31.770 1.00 79.50 188 LEU A CA 1
ATOM 1398 C C . LEU A 1 188 ? -21.385 -7.516 33.162 1.00 79.50 188 LEU A C 1
ATOM 1400 O O . LEU A 1 188 ? -22.133 -7.678 34.129 1.00 79.50 188 LEU A O 1
ATOM 1404 N N . GLY A 1 189 ? -20.228 -6.856 33.270 1.00 80.00 189 GLY A N 1
ATOM 1405 C CA . GLY A 1 189 ? -19.752 -6.248 34.514 1.00 80.00 189 GLY A CA 1
ATOM 1406 C C . GLY A 1 189 ? -20.692 -5.156 35.036 1.00 80.00 189 GLY A C 1
ATOM 1407 O O . GLY A 1 189 ? -21.039 -5.144 36.222 1.00 80.00 189 GLY A O 1
ATOM 1408 N N . LEU A 1 190 ? -21.176 -4.279 34.150 1.00 79.38 190 LEU A N 1
ATOM 1409 C CA . LEU A 1 190 ? -22.154 -3.243 34.497 1.00 79.38 190 LEU A CA 1
ATOM 1410 C C . LEU A 1 190 ? -23.510 -3.835 34.908 1.00 79.38 190 LEU A C 1
ATOM 1412 O O . LEU A 1 190 ? -24.092 -3.403 35.909 1.00 79.38 190 LEU A O 1
ATOM 1416 N N . ALA A 1 191 ? -23.993 -4.856 34.193 1.00 77.06 191 ALA A N 1
ATOM 1417 C CA . ALA A 1 191 ? -25.227 -5.556 34.550 1.00 77.06 191 ALA A CA 1
ATOM 1418 C C . ALA A 1 191 ? -25.134 -6.207 35.947 1.00 77.06 191 ALA A C 1
ATOM 1420 O O . ALA A 1 191 ? -26.061 -6.091 36.756 1.00 77.06 191 ALA A O 1
ATOM 1421 N N . GLY A 1 192 ? -23.989 -6.817 36.274 1.00 76.62 192 GLY A N 1
ATOM 1422 C CA . GLY A 1 192 ? -23.728 -7.401 37.593 1.00 76.62 192 GLY A CA 1
ATOM 1423 C C . GLY A 1 192 ? -23.735 -6.372 38.732 1.00 76.62 192 GLY A C 1
ATOM 1424 O O . GLY A 1 192 ? -24.319 -6.617 39.794 1.00 76.62 192 GLY A O 1
ATOM 1425 N N . LEU A 1 193 ? -23.155 -5.186 38.514 1.00 76.56 193 LEU A N 1
ATOM 1426 C CA . LEU A 1 193 ? -23.161 -4.092 39.497 1.00 76.56 193 LEU A CA 1
ATOM 1427 C C . LEU A 1 193 ? -24.570 -3.528 39.744 1.00 76.56 193 LEU A C 1
ATOM 1429 O O . LEU A 1 193 ? -24.908 -3.197 40.885 1.00 76.56 193 LEU A O 1
ATOM 1433 N N . GLY A 1 194 ? -25.408 -3.462 38.704 1.00 72.62 194 GLY A N 1
ATOM 1434 C CA . GLY A 1 194 ? -26.808 -3.046 38.820 1.00 72.62 194 GLY A CA 1
ATOM 1435 C C . GLY A 1 194 ? -27.645 -4.000 39.677 1.00 72.62 194 GLY A C 1
ATOM 1436 O O . GLY A 1 194 ? -28.434 -3.555 40.513 1.00 72.62 194 GLY A O 1
ATOM 1437 N N . TRP A 1 195 ? -27.430 -5.312 39.541 1.00 73.12 195 TRP A N 1
ATOM 1438 C CA . TRP A 1 195 ? -28.163 -6.321 40.315 1.00 73.12 195 TRP A CA 1
ATOM 1439 C C . TRP A 1 195 ? -27.806 -6.278 41.806 1.00 73.12 195 TRP A C 1
ATOM 1441 O O . TRP A 1 195 ? -28.685 -6.374 42.667 1.00 73.12 195 TRP A O 1
ATOM 1451 N N . LYS A 1 196 ? -26.528 -6.051 42.135 1.00 68.88 196 LYS A N 1
ATOM 1452 C CA . LYS A 1 196 ? -26.047 -6.062 43.525 1.00 68.88 196 LYS A CA 1
ATOM 1453 C C . LYS A 1 196 ? -26.667 -4.961 44.398 1.00 68.88 196 LYS A C 1
ATOM 1455 O O . LYS A 1 196 ? -26.748 -5.129 45.610 1.00 68.88 196 LYS A O 1
ATOM 1460 N N . ARG A 1 197 ? -27.153 -3.860 43.807 1.00 58.16 197 ARG A N 1
ATOM 1461 C CA . ARG A 1 197 ? -27.838 -2.774 44.538 1.00 58.16 197 ARG A CA 1
ATOM 1462 C C . ARG A 1 197 ? -29.307 -3.063 44.868 1.00 58.16 197 ARG A C 1
ATOM 1464 O O . ARG A 1 197 ? -29.879 -2.344 45.678 1.00 58.16 197 ARG A O 1
ATOM 1471 N N . ARG A 1 198 ? -29.922 -4.091 44.271 1.00 57.06 198 ARG A N 1
ATOM 1472 C CA . ARG A 1 198 ? -31.357 -4.394 44.445 1.00 57.06 198 ARG A CA 1
ATOM 1473 C C . ARG A 1 198 ? -31.674 -5.344 45.604 1.00 57.06 198 ARG A C 1
ATOM 1475 O O . ARG A 1 198 ? -32.843 -5.507 45.917 1.00 57.06 198 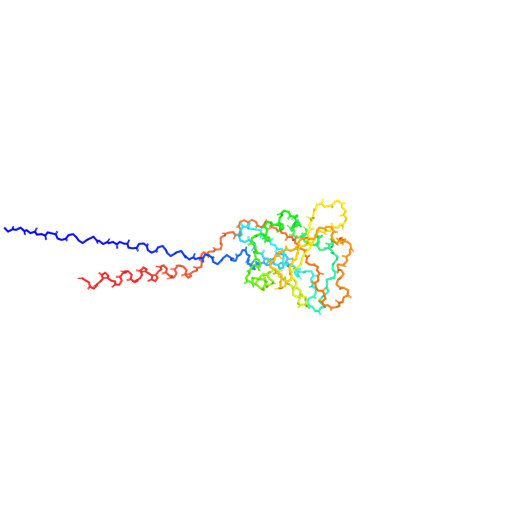ARG A O 1
ATOM 1482 N N . ILE A 1 199 ? -30.665 -5.976 46.207 1.00 55.09 199 ILE A N 1
ATOM 1483 C CA . ILE A 1 199 ? -30.843 -7.005 47.251 1.00 55.09 199 ILE A CA 1
ATOM 1484 C C . ILE A 1 199 ? -30.673 -6.427 48.672 1.00 55.09 199 ILE A C 1
ATOM 1486 O O . ILE A 1 199 ? -31.041 -7.069 49.648 1.00 55.09 199 ILE A O 1
ATOM 1490 N N . THR A 1 200 ? -30.153 -5.204 48.808 1.00 54.22 200 THR A N 1
ATOM 1491 C CA . THR A 1 200 ? -29.852 -4.573 50.109 1.00 54.22 200 THR A CA 1
ATOM 1492 C C . THR A 1 200 ? -30.880 -3.535 50.582 1.00 54.22 200 THR A C 1
ATOM 1494 O O . THR A 1 200 ? -30.570 -2.753 51.479 1.00 54.22 200 THR A O 1
ATOM 1497 N N . ALA A 1 201 ? -32.086 -3.517 50.010 1.00 48.88 201 ALA A N 1
ATOM 1498 C CA . ALA A 1 201 ? -33.215 -2.696 50.461 1.00 48.88 201 ALA A CA 1
ATOM 1499 C C . ALA A 1 201 ? -34.418 -3.592 50.765 1.00 48.88 201 ALA A C 1
ATOM 1501 O O . ALA A 1 201 ? -35.121 -3.296 51.756 1.00 48.88 201 ALA A O 1
#

Radius of gyration: 25.03 Å; chains: 1; bounding box: 78×32×80 Å

Sequence (201 aa):
MANLKKCFIAGACAVALSFGQANAGIIDSDDVNGFETFLDEITGLTWLDLDNFFDSATGISAFTPAEQIAAAEEEGFTVASTEKIEELLGSLPLTGGQWSTYAGIMGFGDTRDLIWGSYDDGDENPNLGWAYAYSFDNEWIFSPNSGNVDLIAAGNDPGSQDLGLWAFASLGDRTSVPAPATLALFGLGLAGLGWKRRITA

InterPro domains:
  IPR013424 PEP-CTERM protein-sorting domain [PF07589] (176-198)
  IPR013424 PEP-CTERM protein-sorting domain [TIGR02595] (177-199)

Foldseek 3Di:
DDDDDDDDDDDDPPPPPPPPPPPPQKAWDDDQPQFTWIARLVVRWIKGQQCRQADPVFLARPDFLLRVCVVCVVSPWDFAEPVRVCVSQVSPFQQPQCLVVCCVRSPDQPPFQKDKAWGCDPDPAQFTKMWMDHSPDRGIDIGGRDGGRPDSPPPVDGRSNHYGTTIIHNPDPPNCPDDPCVVVVVVVVVVVVVVVVPPPD

Secondary structure (DSSP, 8-state):
------------------------SEEEEEEETTEEEEEETTT--EEE-TTTTEETTTTEE-S-HHHHHHHHHHTT-EEPBHHHHHHHHHTS--TTSTHHHHHHHH--BTTTTEEEEEEB---SSSEEEEEEEETT-SS-EEEEEEEETTS-----STT----EE-EEE-----------HHHHHHHHHHHHHHHHTTS--

pLDDT: mean 79.83, std 16.93, range [41.25, 97.69]